Protein AF-A0AAN7V9Q3-F1 (afdb_monomer_lite)

Secondary structure (DSSP, 8-state):
---------SSSHHHHHHHHHHHHHHHHHHTT--------------------SSSEEEEEETTEEEEESSTTPPPEEEEEPPTT-EEE-SSSS-EEESSPPHHHHHHHHS----SSSEEEE-SS-TTEEEEEEETTTTT-------S-------S---TT-SEEEEEEEPPTTEEEETTTTEEEEE-GGG---TT-SSSPPP-STT-EEEPSSSEEEEEEEEETTEEEEEEEEEE-SS-SS--STT--

Radius of gyration: 26.91 Å; chains: 1; bounding box: 106×54×52 Å

pLDDT: mean 71.48, std 17.17, range [31.98, 95.38]

Structure (mmCIF, N/CA/C/O backbone):
data_AF-A0AAN7V9Q3-F1
#
_entry.id   AF-A0AAN7V9Q3-F1
#
loop_
_atom_site.group_PDB
_atom_site.id
_atom_site.type_symbol
_atom_site.label_atom_id
_atom_site.label_alt_id
_atom_site.label_comp_id
_atom_site.label_asym_id
_atom_site.label_entity_id
_atom_site.label_seq_id
_atom_site.pdbx_PDB_ins_code
_atom_site.Cartn_x
_atom_site.Cartn_y
_atom_site.Cartn_z
_atom_site.occupancy
_atom_site.B_iso_or_equiv
_atom_site.auth_seq_id
_atom_site.auth_comp_id
_atom_site.auth_asym_id
_atom_site.auth_atom_id
_atom_site.pdbx_PDB_model_num
ATOM 1 N N . MET A 1 1 ? -76.308 33.736 26.900 1.00 45.31 1 MET A N 1
ATOM 2 C CA . MET A 1 1 ? -74.915 34.206 26.746 1.00 45.31 1 MET A CA 1
ATOM 3 C C . MET A 1 1 ? -74.226 33.248 25.795 1.00 45.31 1 MET A C 1
ATOM 5 O O . MET A 1 1 ? -73.978 32.111 26.167 1.00 45.31 1 MET A O 1
ATOM 9 N N . ASP A 1 2 ? -74.063 33.678 24.547 1.00 47.88 2 ASP A N 1
ATOM 10 C CA . ASP A 1 2 ? -73.708 32.844 23.395 1.00 47.88 2 ASP A CA 1
ATOM 11 C C . ASP A 1 2 ? -72.230 33.045 23.037 1.00 47.88 2 ASP A C 1
ATOM 13 O O . ASP A 1 2 ? -71.821 34.151 22.678 1.00 47.88 2 ASP A O 1
ATOM 17 N N . TYR A 1 3 ? -71.412 31.997 23.156 1.00 50.97 3 TYR A N 1
ATOM 18 C CA . TYR A 1 3 ? -69.979 32.050 22.855 1.00 50.97 3 TYR A CA 1
ATOM 19 C C . TYR A 1 3 ? -69.714 31.407 21.487 1.00 50.97 3 TYR A C 1
ATOM 21 O O . TYR A 1 3 ? -69.521 30.197 21.363 1.00 50.97 3 TYR A O 1
ATOM 29 N N . LYS A 1 4 ? -69.718 32.233 20.433 1.00 54.28 4 LYS A N 1
ATOM 30 C CA . LYS A 1 4 ? -69.379 31.825 19.059 1.00 54.28 4 LYS A CA 1
ATOM 31 C C . LYS A 1 4 ? -67.907 31.410 18.967 1.00 54.28 4 LYS A C 1
ATOM 33 O O . LYS A 1 4 ? -67.006 32.245 18.977 1.00 54.28 4 LYS A O 1
ATOM 38 N N . ARG A 1 5 ? -67.667 30.108 18.804 1.00 55.72 5 ARG A N 1
ATOM 39 C CA . ARG A 1 5 ? -66.348 29.521 18.538 1.00 55.72 5 ARG A CA 1
ATOM 40 C C . ARG A 1 5 ? -66.036 29.641 17.034 1.00 55.72 5 ARG A C 1
ATOM 42 O O . ARG A 1 5 ? -66.646 28.957 16.218 1.00 55.72 5 ARG A O 1
ATOM 49 N N . LYS A 1 6 ? -65.118 30.540 16.655 1.00 59.12 6 LYS A N 1
ATOM 50 C CA . LYS A 1 6 ? -64.599 30.663 15.277 1.00 59.12 6 LYS A CA 1
ATOM 51 C C . LYS A 1 6 ? -63.603 29.533 15.004 1.00 59.12 6 LYS A C 1
ATOM 53 O O . LYS A 1 6 ? -62.561 29.455 15.647 1.00 59.12 6 LYS A O 1
ATOM 58 N N . VAL A 1 7 ? -63.935 28.675 14.044 1.00 58.03 7 VAL A N 1
ATOM 59 C CA . VAL A 1 7 ? -63.061 27.620 13.518 1.00 58.03 7 VAL A CA 1
ATOM 60 C C . VAL A 1 7 ? -62.056 28.262 12.558 1.00 58.03 7 VAL A C 1
ATOM 62 O O . VAL A 1 7 ? -62.438 28.817 11.529 1.00 58.03 7 VAL A O 1
ATOM 65 N N . LEU A 1 8 ? -60.772 28.236 12.921 1.00 57.84 8 LEU A N 1
ATOM 66 C CA . LEU A 1 8 ? -59.661 28.686 12.080 1.00 57.84 8 LEU A CA 1
ATOM 67 C C . LEU A 1 8 ? -59.278 27.561 11.109 1.00 57.84 8 LEU A C 1
ATOM 69 O O . LEU A 1 8 ? -58.655 26.570 11.488 1.00 57.84 8 LEU A O 1
ATOM 73 N N . ASN A 1 9 ? -59.673 27.720 9.847 1.00 51.72 9 ASN A N 1
ATOM 74 C CA . ASN A 1 9 ? -59.346 26.809 8.754 1.00 51.72 9 ASN A CA 1
ATOM 75 C C . ASN A 1 9 ? -57.837 26.831 8.425 1.00 51.72 9 ASN A C 1
ATOM 77 O O . ASN A 1 9 ? -57.342 27.723 7.748 1.00 51.72 9 ASN A O 1
ATOM 81 N N . GLY A 1 10 ? -57.107 25.819 8.893 1.00 57.19 10 GLY A N 1
ATOM 82 C CA . GLY A 1 10 ? -56.559 24.752 8.039 1.00 57.19 10 GLY A CA 1
ATOM 83 C C . GLY A 1 10 ? -55.474 25.025 6.982 1.00 57.19 10 GLY A C 1
ATOM 84 O O . GLY A 1 10 ? -55.044 24.057 6.361 1.00 57.19 10 GLY A O 1
ATOM 85 N N . THR A 1 11 ? -54.999 26.252 6.746 1.00 55.62 11 THR A N 1
ATOM 86 C CA . THR A 1 11 ? -53.989 26.508 5.685 1.00 55.62 11 THR A CA 1
ATOM 87 C C . THR A 1 11 ? -52.595 26.888 6.191 1.00 55.62 11 THR A C 1
ATOM 89 O O . THR A 1 11 ? -51.623 26.719 5.459 1.00 55.62 11 THR A O 1
ATOM 92 N N . GLY A 1 12 ? -52.448 27.301 7.454 1.00 56.44 12 GLY A N 1
ATOM 93 C CA . GLY A 1 12 ? -51.14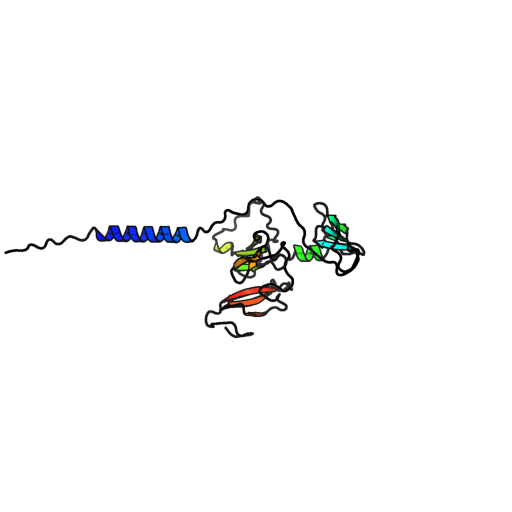9 27.718 8.011 1.00 56.44 12 GLY A CA 1
ATOM 94 C C . GLY A 1 12 ? -50.181 26.580 8.367 1.00 56.44 12 GLY A C 1
ATOM 95 O O . GLY A 1 12 ? -48.971 26.784 8.405 1.00 56.44 12 GLY A O 1
ATOM 96 N N . ILE A 1 13 ? -50.682 25.361 8.595 1.00 59.12 13 ILE A N 1
ATOM 97 C CA . ILE A 1 13 ? -49.868 24.262 9.151 1.00 59.12 13 ILE A CA 1
ATOM 98 C C . ILE A 1 13 ? -48.958 23.620 8.088 1.00 59.12 13 ILE A C 1
ATOM 100 O O . ILE A 1 13 ? -47.849 23.190 8.401 1.00 59.12 13 ILE A O 1
ATOM 104 N N . LYS A 1 14 ? -49.359 23.624 6.807 1.00 65.56 14 LYS A N 1
ATOM 105 C CA . LYS A 1 14 ? -48.548 23.028 5.729 1.00 65.56 14 LYS A CA 1
ATOM 106 C C . LYS A 1 14 ? -47.275 23.821 5.418 1.00 65.56 14 LYS A C 1
ATOM 108 O O . LYS A 1 14 ? -46.280 23.230 5.010 1.00 65.56 14 LYS A O 1
ATOM 113 N N . MET A 1 15 ? -47.282 25.136 5.641 1.00 67.31 15 MET A N 1
ATOM 114 C CA . MET A 1 15 ? -46.120 25.980 5.351 1.00 67.31 15 MET A CA 1
ATOM 115 C C . MET A 1 15 ? -45.000 25.774 6.384 1.00 67.31 15 MET A C 1
ATOM 117 O O . MET A 1 15 ? -43.831 25.699 6.020 1.00 67.31 15 MET A O 1
ATOM 121 N N . ILE A 1 16 ? -45.356 25.577 7.658 1.00 74.69 16 ILE A N 1
ATOM 122 C CA . ILE A 1 16 ? -44.384 25.367 8.743 1.00 74.69 16 ILE A CA 1
ATOM 123 C C . ILE A 1 16 ? -43.677 24.012 8.589 1.00 74.69 16 ILE A C 1
ATOM 125 O O . ILE A 1 16 ? -42.464 23.923 8.761 1.00 74.69 16 ILE A O 1
ATOM 129 N N . GLN A 1 17 ? -44.402 22.966 8.182 1.00 77.56 17 GLN A N 1
ATOM 130 C CA . GLN A 1 17 ? -43.822 21.631 8.008 1.00 77.56 17 GLN A CA 1
ATOM 131 C C . GLN A 1 17 ? -42.768 21.580 6.886 1.00 77.56 17 GLN A C 1
ATOM 133 O O . GLN A 1 17 ? -41.771 20.871 7.014 1.00 77.56 17 GLN A O 1
ATOM 138 N N . SER A 1 18 ? -42.940 22.366 5.817 1.00 81.38 18 SER A N 1
ATOM 139 C CA . SER A 1 18 ? -41.980 22.408 4.706 1.00 81.38 18 SER A CA 1
ATOM 140 C C . SER A 1 18 ? -40.687 23.147 5.067 1.00 81.38 18 SER A C 1
ATOM 142 O O . SER A 1 18 ? -39.614 22.743 4.625 1.00 81.38 18 SER A O 1
ATOM 144 N N . PHE A 1 19 ? -40.764 24.195 5.894 1.00 82.00 19 PHE A N 1
ATOM 145 C CA . PHE A 1 19 ? -39.579 24.932 6.349 1.00 82.00 19 PHE A CA 1
ATOM 146 C C . PHE A 1 19 ? -38.717 24.114 7.318 1.00 82.00 19 PHE A C 1
ATOM 148 O O . PHE A 1 19 ? -37.491 24.157 7.231 1.00 82.00 19 PHE A O 1
ATOM 155 N N . VAL A 1 20 ? -39.341 23.325 8.200 1.00 89.69 20 VAL A N 1
ATOM 156 C CA . VAL A 1 20 ? -38.613 22.467 9.150 1.00 89.69 20 VAL A CA 1
ATOM 157 C C . VAL A 1 20 ? -37.834 21.363 8.426 1.00 89.69 20 VAL A C 1
ATOM 159 O O . VAL A 1 20 ? -36.689 21.093 8.781 1.00 89.69 20 VAL A O 1
ATOM 162 N N . LEU A 1 21 ? -38.406 20.765 7.374 1.00 85.44 21 LEU A 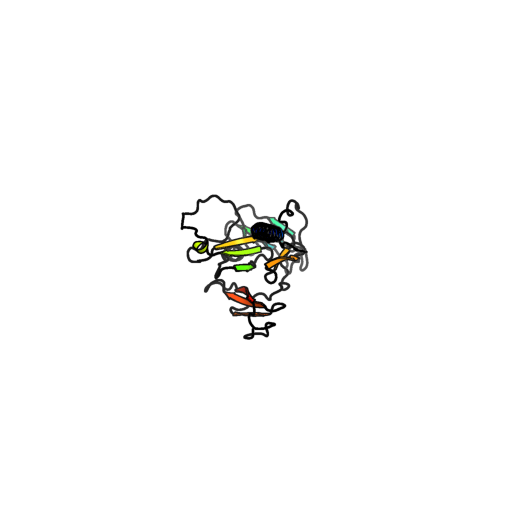N 1
ATOM 163 C CA . LEU A 1 21 ? -37.718 19.739 6.580 1.00 85.44 21 LEU A CA 1
ATOM 164 C C . LEU A 1 21 ? -36.504 20.297 5.824 1.00 85.44 21 LEU A C 1
ATOM 166 O O . LEU A 1 21 ? -35.470 19.640 5.743 1.00 85.44 21 LEU A O 1
ATOM 170 N N . LEU A 1 22 ? -36.615 21.520 5.305 1.00 84.81 22 LEU A N 1
ATOM 171 C CA . LEU A 1 22 ? -35.544 22.157 4.541 1.00 84.81 22 LEU A CA 1
ATOM 172 C C . LEU A 1 22 ? -34.370 22.558 5.450 1.00 84.81 22 LEU A C 1
ATOM 174 O O . LEU A 1 22 ? -33.218 22.325 5.094 1.00 84.81 22 LEU A O 1
ATOM 178 N N . LEU A 1 23 ? -34.655 23.052 6.661 1.00 84.62 23 LEU A N 1
ATOM 179 C CA . LEU A 1 23 ? -33.636 23.318 7.686 1.00 84.62 23 LEU A CA 1
ATOM 180 C C . LEU A 1 23 ? -32.913 22.043 8.142 1.00 84.62 23 LEU A C 1
ATOM 182 O O . LEU A 1 23 ? -31.690 22.050 8.258 1.00 84.62 23 LEU A O 1
ATOM 186 N N . LEU A 1 24 ? -33.641 20.941 8.351 1.00 82.19 24 LEU A N 1
ATOM 187 C CA . LEU A 1 24 ? -33.028 19.652 8.692 1.00 82.19 24 LEU A CA 1
ATOM 188 C C . LEU A 1 24 ? -32.145 19.117 7.558 1.00 82.19 24 LEU A C 1
ATOM 190 O O . LEU A 1 24 ? -31.077 18.580 7.837 1.00 82.19 24 LEU A O 1
ATOM 194 N N . CYS A 1 25 ? -32.539 19.307 6.294 1.00 79.75 25 CYS A N 1
ATOM 195 C CA . CYS A 1 25 ? -31.696 18.954 5.152 1.00 79.75 25 CYS A CA 1
ATOM 196 C C . CYS A 1 25 ? -30.396 19.765 5.124 1.00 79.75 25 CYS A C 1
ATOM 198 O O . CYS A 1 25 ? -29.338 19.162 4.999 1.00 79.75 25 CYS A O 1
ATOM 200 N N . VAL A 1 26 ? -30.447 21.094 5.271 1.00 79.75 26 VAL A N 1
ATOM 201 C CA . VAL A 1 26 ? -29.238 21.942 5.218 1.00 79.75 26 VAL A CA 1
ATOM 202 C C . VAL A 1 26 ? -28.254 21.573 6.333 1.00 79.75 26 VAL A C 1
ATOM 204 O O . VAL A 1 26 ? -27.078 21.351 6.059 1.00 79.75 26 VAL A O 1
ATOM 207 N N . LEU A 1 27 ? -28.744 21.387 7.563 1.00 74.69 27 LEU A N 1
ATOM 208 C CA . LEU A 1 27 ? -27.894 20.982 8.688 1.00 74.69 27 LEU A CA 1
ATOM 209 C C . LEU A 1 27 ? -27.285 19.584 8.500 1.00 74.69 27 LEU A C 1
ATOM 211 O O . LEU A 1 27 ? -26.162 19.344 8.941 1.00 74.69 27 LEU A O 1
ATOM 215 N N . TYR A 1 28 ? -27.997 18.676 7.825 1.00 76.25 28 TYR A N 1
ATOM 216 C CA . TYR A 1 28 ? -27.497 17.335 7.528 1.00 76.25 28 TYR A CA 1
ATOM 217 C C . TYR A 1 28 ? -26.350 17.353 6.509 1.00 76.25 28 TYR A C 1
ATOM 219 O O . TYR A 1 28 ? -25.419 16.569 6.651 1.00 76.25 28 TYR A O 1
ATOM 227 N N . VAL A 1 29 ? -26.363 18.248 5.510 1.00 68.69 29 VAL A N 1
ATOM 228 C CA . VAL A 1 29 ? -25.276 18.315 4.509 1.00 68.69 29 VAL A CA 1
ATOM 229 C C . VAL A 1 29 ? -24.019 18.987 5.072 1.00 68.69 29 VAL A C 1
ATOM 231 O O . VAL A 1 29 ? -22.910 18.525 4.797 1.00 68.69 29 VAL A O 1
ATOM 234 N N . ASP A 1 30 ? -24.164 20.007 5.924 1.00 54.34 30 ASP A N 1
ATOM 235 C CA . ASP A 1 30 ? -23.016 20.699 6.532 1.00 54.34 30 ASP A CA 1
ATOM 236 C C . ASP A 1 30 ? -22.213 19.800 7.488 1.00 54.34 30 ASP A C 1
ATOM 238 O O . ASP A 1 30 ? -21.015 20.009 7.674 1.00 54.34 30 ASP A O 1
ATOM 242 N N . SER A 1 31 ? -22.817 18.738 8.040 1.00 59.41 31 SER A N 1
ATOM 243 C CA . SER A 1 31 ? -22.089 17.797 8.909 1.00 59.41 31 SER A CA 1
ATOM 244 C C . SER A 1 31 ? -21.104 16.893 8.149 1.00 59.41 31 SER A C 1
ATOM 246 O O . SER A 1 31 ? -20.256 16.260 8.777 1.00 59.41 31 SER A O 1
ATOM 248 N N . TYR A 1 32 ? -21.200 16.816 6.816 1.00 58.62 32 TYR A N 1
ATOM 249 C CA . TYR A 1 32 ? -20.324 15.980 5.984 1.00 58.62 32 TYR A CA 1
ATOM 250 C C . TYR A 1 32 ? -19.154 16.744 5.354 1.00 58.62 32 TYR A C 1
ATOM 252 O O . TYR A 1 32 ? -18.229 16.115 4.838 1.00 58.62 32 TYR A O 1
ATOM 260 N N . PHE A 1 33 ? -19.135 18.076 5.430 1.00 48.34 33 PHE A N 1
ATOM 261 C CA . PHE A 1 33 ? -18.007 18.882 4.962 1.00 48.34 33 PHE A CA 1
ATOM 262 C C . PHE A 1 33 ? -16.955 19.046 6.065 1.00 48.34 33 PHE A C 1
ATOM 264 O O . PHE A 1 33 ? -16.725 20.129 6.594 1.00 48.34 33 PHE A O 1
ATOM 271 N N . VAL A 1 34 ? -16.292 17.942 6.413 1.00 45.97 34 VAL A N 1
ATOM 272 C CA . VAL A 1 34 ? -15.079 17.975 7.236 1.00 45.97 34 VAL A CA 1
ATOM 273 C C . VAL A 1 34 ? -13.887 18.380 6.361 1.00 45.97 34 VAL A C 1
ATOM 275 O O . VAL A 1 34 ? -13.588 17.749 5.351 1.00 45.97 34 VAL A O 1
ATOM 278 N N . ASP A 1 35 ? -13.244 19.469 6.776 1.00 42.28 35 ASP A N 1
ATOM 279 C CA . ASP A 1 35 ? -11.988 20.079 6.328 1.00 42.28 35 ASP A CA 1
ATOM 280 C C . ASP A 1 35 ? -11.001 19.205 5.522 1.00 42.28 35 ASP A C 1
ATOM 282 O O . ASP A 1 35 ? -10.298 18.351 6.061 1.00 42.28 35 ASP A O 1
ATOM 286 N N . TYR A 1 36 ? -10.817 19.542 4.239 1.00 44.12 36 TYR A N 1
ATOM 287 C CA . TYR A 1 36 ? -9.726 19.028 3.389 1.00 44.12 36 TYR A CA 1
ATOM 288 C C . TYR A 1 36 ? -8.604 20.052 3.138 1.00 44.12 36 TYR A C 1
ATOM 290 O O . TYR A 1 36 ? -7.749 19.843 2.276 1.00 44.12 36 TYR A O 1
ATOM 298 N N . ARG A 1 37 ? -8.583 21.193 3.839 1.00 41.00 37 ARG A N 1
ATOM 299 C CA . ARG A 1 37 ? -7.681 22.314 3.513 1.00 41.00 37 ARG A CA 1
ATOM 300 C C . ARG A 1 37 ? -6.524 22.520 4.490 1.00 41.00 37 ARG A C 1
ATOM 302 O O . ARG A 1 37 ? -6.235 23.656 4.830 1.00 41.00 37 ARG A O 1
ATOM 309 N N . VAL A 1 38 ? -5.782 21.480 4.878 1.00 43.41 38 VAL A N 1
ATOM 310 C CA . VAL A 1 38 ? -4.461 21.690 5.512 1.00 43.41 38 VAL A CA 1
ATOM 311 C C . VAL A 1 38 ? -3.469 20.579 5.147 1.00 43.41 38 VAL A C 1
ATOM 313 O O . VAL A 1 38 ? -3.267 19.640 5.904 1.00 43.41 38 VAL A O 1
ATOM 316 N N . ALA A 1 39 ? -2.803 20.689 3.994 1.00 40.97 39 ALA A N 1
ATOM 317 C CA . ALA A 1 39 ? -1.561 19.949 3.719 1.00 40.97 39 ALA A CA 1
ATOM 318 C C . ALA A 1 39 ? -0.735 20.633 2.615 1.00 40.97 39 ALA A C 1
ATOM 320 O O . ALA A 1 39 ? -0.407 20.048 1.588 1.00 40.97 39 ALA A O 1
ATOM 321 N N . GLY A 1 40 ? -0.424 21.917 2.799 1.00 39.53 40 GLY A N 1
ATOM 322 C CA . GLY A 1 40 ? 0.426 22.671 1.883 1.00 39.53 40 GLY A CA 1
ATOM 323 C C . GLY A 1 40 ? 1.608 23.283 2.619 1.00 39.53 40 GLY A C 1
ATOM 324 O O . GLY A 1 40 ? 1.425 24.281 3.306 1.00 39.53 40 GLY A O 1
ATOM 325 N N . ARG A 1 41 ? 2.807 22.733 2.368 1.00 39.53 41 ARG A N 1
ATOM 326 C CA . ARG A 1 41 ? 4.164 23.191 2.757 1.00 39.53 41 ARG A CA 1
ATOM 327 C C . ARG A 1 41 ? 4.781 22.500 3.981 1.00 39.53 41 ARG A C 1
ATOM 329 O O . ARG A 1 41 ? 4.794 23.039 5.078 1.00 39.53 41 ARG A O 1
ATOM 336 N N . ALA A 1 42 ? 5.482 21.397 3.725 1.00 33.72 42 ALA A N 1
ATOM 337 C CA . ALA A 1 42 ? 6.679 21.043 4.486 1.00 33.72 42 ALA A CA 1
ATOM 338 C C . ALA A 1 42 ? 7.792 20.655 3.503 1.00 33.72 42 ALA A C 1
ATOM 340 O O . ALA A 1 42 ? 7.748 19.620 2.842 1.00 33.72 42 ALA A O 1
ATOM 341 N N . ARG A 1 43 ? 8.760 21.565 3.361 1.00 34.50 43 ARG A N 1
ATOM 342 C CA . ARG A 1 43 ? 10.021 21.348 2.651 1.00 34.50 43 ARG A CA 1
ATOM 343 C C . ARG A 1 43 ? 10.814 20.237 3.345 1.00 34.50 43 ARG A C 1
ATOM 345 O O . ARG A 1 43 ? 10.826 20.171 4.568 1.00 34.50 43 ARG A O 1
ATOM 352 N N . LEU A 1 44 ? 11.499 19.434 2.528 1.00 47.16 44 LEU A N 1
ATOM 353 C CA . LEU A 1 44 ? 12.778 18.760 2.791 1.00 47.16 44 LEU A CA 1
ATOM 354 C C . LEU A 1 44 ? 13.326 18.960 4.215 1.00 47.16 44 LEU A C 1
ATOM 356 O O . LEU A 1 44 ? 13.903 20.011 4.470 1.00 47.16 44 LEU A O 1
ATOM 360 N N . GLN A 1 45 ? 13.219 17.950 5.085 1.00 38.81 45 GLN A N 1
ATOM 361 C CA . GLN A 1 45 ? 14.286 17.531 6.012 1.00 38.81 45 GLN A CA 1
ATOM 362 C C . GLN A 1 45 ? 13.805 16.451 6.996 1.00 38.81 45 GLN A C 1
ATOM 364 O O . GLN A 1 45 ? 13.029 16.717 7.905 1.00 38.81 45 GLN A O 1
ATOM 369 N N . LYS A 1 46 ? 14.349 15.237 6.840 1.00 31.98 46 LYS A N 1
ATOM 370 C CA . LYS A 1 46 ? 15.290 14.565 7.766 1.00 31.98 46 LYS A CA 1
ATOM 371 C C . LYS A 1 46 ? 15.097 13.044 7.668 1.00 31.98 46 LYS A C 1
ATOM 373 O O . LYS A 1 46 ? 14.046 12.502 7.983 1.00 31.98 46 LYS A O 1
ATOM 378 N N . ARG A 1 47 ? 16.130 12.389 7.129 1.00 41.69 47 ARG A N 1
ATOM 379 C CA . ARG A 1 47 ? 16.198 10.959 6.796 1.00 41.69 47 ARG A CA 1
ATOM 380 C C . ARG A 1 47 ? 16.147 10.078 8.052 1.00 41.69 47 ARG A C 1
ATOM 382 O O . ARG A 1 47 ? 16.770 10.397 9.058 1.00 41.69 47 ARG A O 1
ATOM 389 N N . GLN A 1 48 ? 15.427 8.968 7.930 1.00 47.28 48 GLN A N 1
ATOM 390 C CA . GLN A 1 48 ? 15.275 7.879 8.895 1.00 47.28 48 GLN A CA 1
ATOM 391 C C . GLN A 1 48 ? 16.546 7.043 9.113 1.00 47.28 48 GLN A C 1
ATOM 393 O O . GLN A 1 48 ? 17.327 6.839 8.183 1.00 47.28 48 GLN A O 1
ATOM 398 N N . ASN A 1 49 ? 16.681 6.489 10.325 1.00 53.91 49 ASN A N 1
ATOM 399 C CA . ASN A 1 49 ? 17.717 5.535 10.740 1.00 53.91 49 ASN A CA 1
ATOM 400 C C . ASN A 1 49 ? 17.452 4.133 10.159 1.00 53.91 49 ASN A C 1
ATOM 402 O O . ASN A 1 49 ? 16.968 3.238 10.847 1.00 53.91 49 ASN A O 1
ATOM 406 N N . PHE A 1 50 ? 17.791 3.913 8.893 1.00 67.06 50 PHE A N 1
ATOM 407 C CA . PHE A 1 50 ? 18.062 2.556 8.415 1.00 67.06 50 PHE A CA 1
ATOM 408 C C . PHE A 1 50 ? 19.400 2.101 9.020 1.00 67.06 50 PHE A C 1
ATOM 410 O O . PHE A 1 50 ? 20.332 2.901 9.079 1.00 67.06 50 PHE A O 1
ATOM 417 N N . GLN A 1 51 ? 19.511 0.852 9.481 1.00 81.31 51 GLN A N 1
ATOM 418 C CA . GLN A 1 51 ? 20.787 0.280 9.923 1.00 81.31 51 GLN A CA 1
ATOM 419 C C . GLN A 1 51 ? 21.173 -0.919 9.062 1.00 81.31 51 GLN A C 1
ATOM 421 O O . GLN A 1 51 ? 20.346 -1.763 8.725 1.00 81.31 51 GLN A O 1
ATOM 426 N N . CYS A 1 52 ? 22.447 -0.971 8.698 1.00 83.12 52 CYS A N 1
ATOM 427 C CA . CYS A 1 52 ? 23.022 -1.992 7.841 1.00 83.12 52 CYS A CA 1
ATOM 428 C C . CYS A 1 52 ? 23.091 -3.349 8.550 1.00 83.12 52 CYS A C 1
ATOM 430 O O . CYS A 1 52 ? 23.671 -3.455 9.627 1.00 83.12 52 CYS A O 1
ATOM 432 N N . THR A 1 53 ? 22.579 -4.414 7.938 1.00 80.38 53 THR A N 1
ATOM 433 C CA . THR A 1 53 ? 22.737 -5.788 8.457 1.00 80.38 53 THR A CA 1
ATOM 434 C C . THR A 1 53 ? 24.012 -6.465 7.966 1.00 80.38 53 THR A C 1
ATOM 436 O O . THR A 1 53 ? 24.495 -7.407 8.590 1.00 80.38 53 THR A O 1
ATOM 439 N N . THR A 1 54 ? 24.564 -5.999 6.846 1.00 86.25 54 THR A N 1
ATOM 440 C CA . THR A 1 54 ? 25.748 -6.579 6.210 1.00 86.25 54 THR A CA 1
ATOM 441 C C . THR A 1 54 ? 26.587 -5.463 5.600 1.00 86.25 54 THR A C 1
ATOM 443 O O . THR A 1 54 ? 26.042 -4.474 5.104 1.00 86.25 54 THR A O 1
ATOM 446 N N . ARG A 1 55 ? 27.914 -5.611 5.652 1.00 93.94 55 ARG A N 1
ATOM 447 C CA . ARG A 1 55 ? 28.842 -4.728 4.939 1.00 93.94 55 ARG A CA 1
ATOM 448 C C . ARG A 1 55 ? 28.682 -4.877 3.428 1.00 93.94 55 ARG A C 1
ATOM 450 O O . ARG A 1 55 ? 28.463 -5.982 2.939 1.00 93.94 55 ARG A O 1
ATOM 457 N N . GLY A 1 56 ? 28.866 -3.775 2.711 1.00 92.88 56 GLY A N 1
ATOM 458 C CA . GLY A 1 56 ? 28.834 -3.739 1.251 1.00 92.88 56 GLY A CA 1
ATOM 459 C C . GLY A 1 56 ? 27.900 -2.668 0.705 1.00 92.88 56 GLY A C 1
ATOM 460 O O . GLY A 1 56 ? 27.327 -1.874 1.452 1.00 92.88 56 GLY A O 1
ATOM 461 N N . THR A 1 57 ? 27.768 -2.645 -0.616 1.00 93.56 57 THR A N 1
ATOM 462 C CA . THR A 1 57 ? 26.861 -1.753 -1.333 1.00 93.56 57 THR A CA 1
ATOM 463 C C . THR A 1 57 ? 25.575 -2.485 -1.692 1.00 93.56 57 THR A C 1
ATOM 465 O O . THR A 1 57 ? 25.592 -3.646 -2.094 1.00 93.56 57 THR A O 1
ATOM 468 N N . PHE A 1 58 ? 24.437 -1.814 -1.551 1.00 90.94 58 PHE A N 1
ATOM 469 C CA . PHE A 1 58 ? 23.136 -2.353 -1.947 1.00 90.94 58 PHE A CA 1
ATOM 470 C C . PHE A 1 58 ? 22.192 -1.247 -2.414 1.00 90.94 58 PHE A C 1
ATOM 472 O O . PHE A 1 58 ? 22.375 -0.066 -2.113 1.00 90.94 58 PHE A O 1
ATOM 479 N N . CYS A 1 59 ? 21.161 -1.634 -3.158 1.00 88.75 59 CYS A N 1
ATOM 480 C CA . CYS A 1 59 ? 20.056 -0.744 -3.479 1.00 88.75 59 CYS A CA 1
ATOM 481 C C . CYS A 1 59 ? 19.229 -0.499 -2.214 1.00 88.75 59 CYS A C 1
ATOM 483 O O . CYS A 1 59 ? 18.686 -1.446 -1.645 1.00 88.75 59 CYS A O 1
ATOM 485 N N . ARG A 1 60 ? 19.136 0.758 -1.758 1.00 83.44 60 ARG A N 1
ATOM 486 C CA . ARG A 1 60 ? 18.190 1.112 -0.682 1.00 83.44 60 ARG A CA 1
ATOM 487 C C . ARG A 1 60 ? 16.770 1.147 -1.229 1.00 83.44 60 ARG A C 1
ATOM 489 O O . ARG A 1 60 ? 15.859 0.606 -0.621 1.00 83.44 60 ARG A O 1
ATOM 496 N N . ASP A 1 61 ? 16.647 1.774 -2.391 1.00 82.62 61 ASP A N 1
ATOM 497 C CA . ASP A 1 61 ? 15.425 1.961 -3.157 1.00 82.62 61 ASP A CA 1
ATOM 498 C C . ASP A 1 61 ? 15.750 1.716 -4.639 1.00 82.62 61 ASP A C 1
ATOM 500 O O . ASP A 1 61 ? 16.890 1.414 -5.001 1.00 82.62 61 ASP A O 1
ATOM 504 N N . CYS A 1 62 ? 14.779 1.930 -5.525 1.00 82.12 62 CYS A N 1
ATOM 505 C CA . CYS A 1 62 ? 15.024 1.872 -6.968 1.00 82.12 62 CYS A CA 1
ATOM 506 C C . CYS A 1 62 ? 15.869 3.051 -7.483 1.00 82.12 62 CYS A C 1
ATOM 508 O O . CYS A 1 62 ? 16.330 3.008 -8.617 1.00 82.12 62 CYS A O 1
ATOM 510 N N . ASP A 1 63 ? 16.082 4.088 -6.668 1.00 87.69 63 ASP A N 1
ATOM 511 C CA . ASP A 1 63 ? 16.673 5.356 -7.110 1.00 87.69 63 ASP A CA 1
ATOM 512 C C . ASP A 1 63 ? 17.993 5.686 -6.397 1.00 87.69 63 ASP A C 1
ATOM 514 O O . ASP A 1 63 ? 18.571 6.743 -6.635 1.00 87.69 63 ASP A O 1
ATOM 518 N N . ALA A 1 64 ? 18.481 4.825 -5.496 1.00 89.56 64 ALA A N 1
ATOM 519 C CA . ALA A 1 64 ? 19.710 5.099 -4.758 1.00 89.56 64 ALA A CA 1
ATOM 520 C C . ALA A 1 64 ? 20.490 3.835 -4.381 1.00 89.56 64 ALA A C 1
ATOM 522 O O . ALA A 1 64 ? 19.940 2.883 -3.818 1.00 89.56 64 ALA A O 1
ATOM 523 N N . VAL A 1 65 ? 21.802 3.899 -4.607 1.00 92.44 65 VAL A N 1
ATOM 524 C CA . VAL A 1 65 ? 22.795 2.952 -4.099 1.00 92.44 65 VAL A CA 1
ATOM 525 C C . VAL A 1 65 ? 23.330 3.488 -2.777 1.00 92.44 65 VAL A C 1
ATOM 527 O O . VAL A 1 65 ? 23.752 4.646 -2.678 1.00 92.44 65 VAL A O 1
ATOM 530 N N . VAL A 1 66 ? 23.334 2.636 -1.760 1.00 94.12 66 VAL A N 1
ATOM 531 C CA . VAL A 1 66 ? 23.940 2.935 -0.465 1.00 94.12 66 VAL A CA 1
ATOM 532 C C . VAL A 1 66 ? 25.107 2.003 -0.176 1.00 94.12 66 VAL A C 1
ATOM 534 O O . VAL A 1 66 ? 25.154 0.890 -0.693 1.00 94.12 66 VAL A O 1
ATOM 537 N N . SER A 1 67 ? 26.041 2.460 0.654 1.00 95.06 67 SER A N 1
ATOM 538 C CA . SER A 1 67 ? 27.143 1.668 1.194 1.00 95.06 67 SER A CA 1
ATOM 539 C C . SER A 1 67 ? 27.020 1.551 2.700 1.00 95.06 67 SER A C 1
ATOM 541 O O . SER A 1 67 ? 26.620 2.486 3.398 1.00 95.06 67 SER A O 1
ATOM 543 N N . CYS A 1 68 ? 27.412 0.386 3.190 1.00 94.25 68 CYS A N 1
ATOM 544 C CA . CYS A 1 68 ? 27.495 0.061 4.592 1.00 94.25 68 CYS A CA 1
ATOM 545 C C . CYS A 1 68 ? 28.909 -0.360 4.948 1.00 94.25 68 CYS A C 1
ATOM 547 O O . CYS A 1 68 ? 29.365 -1.446 4.583 1.00 94.25 68 CYS A O 1
ATOM 549 N N . ASN A 1 69 ? 29.580 0.495 5.715 1.00 92.81 69 ASN A N 1
ATOM 550 C CA . ASN A 1 69 ? 30.955 0.257 6.135 1.00 92.81 69 ASN A CA 1
ATOM 551 C C . ASN A 1 69 ? 31.027 -0.763 7.277 1.00 92.81 69 ASN A C 1
ATOM 553 O O . ASN A 1 69 ? 31.995 -1.513 7.359 1.00 92.81 69 ASN A O 1
ATOM 557 N N . ASN A 1 70 ? 30.010 -0.830 8.147 1.00 92.62 70 ASN A N 1
ATOM 558 C CA . ASN A 1 70 ? 29.956 -1.750 9.285 1.00 92.62 70 ASN A CA 1
ATOM 559 C C . ASN A 1 70 ? 28.545 -2.310 9.501 1.00 92.62 70 ASN A C 1
ATOM 561 O O . ASN A 1 70 ? 27.547 -1.680 9.160 1.00 92.62 70 ASN A O 1
ATOM 565 N N . ASN A 1 71 ? 28.452 -3.480 10.131 1.00 86.19 71 ASN A N 1
ATOM 566 C CA . ASN A 1 71 ? 27.164 -3.971 10.618 1.00 86.19 71 ASN A CA 1
ATOM 567 C C . ASN A 1 71 ? 26.655 -3.012 11.711 1.00 86.19 71 ASN A C 1
ATOM 569 O O . ASN A 1 71 ? 27.413 -2.627 12.600 1.00 86.19 71 ASN A O 1
ATOM 573 N N . GLY A 1 72 ? 25.395 -2.595 11.614 1.00 83.25 72 GLY A N 1
ATOM 574 C CA . GLY A 1 72 ? 24.772 -1.595 12.482 1.00 83.25 72 GLY A CA 1
ATOM 575 C C . GLY A 1 72 ? 25.059 -0.136 12.107 1.00 83.25 72 GLY A C 1
ATOM 576 O O . GLY A 1 72 ? 24.515 0.762 12.745 1.00 83.25 72 GLY A O 1
ATOM 577 N N . SER A 1 73 ? 25.877 0.149 11.082 1.00 89.00 73 SER A N 1
ATOM 578 C CA . SER A 1 73 ? 26.071 1.539 10.646 1.00 89.00 73 SER A CA 1
ATOM 579 C C . SER A 1 73 ? 24.821 2.085 9.963 1.00 89.00 73 SER A C 1
ATOM 581 O O . SER A 1 73 ? 24.001 1.335 9.432 1.00 89.00 73 SER A O 1
ATOM 583 N N . THR A 1 74 ? 24.677 3.405 9.939 1.00 87.25 74 THR A N 1
ATOM 584 C CA . THR A 1 74 ? 23.725 4.053 9.038 1.00 87.25 74 THR A CA 1
ATOM 585 C C . THR A 1 74 ? 24.237 3.924 7.596 1.00 87.25 74 THR A C 1
ATOM 587 O O . THR A 1 74 ? 25.441 4.050 7.366 1.00 87.25 74 THR A O 1
ATOM 590 N N . PRO A 1 75 ? 23.367 3.627 6.617 1.00 88.75 75 PRO A N 1
ATOM 591 C CA . PRO A 1 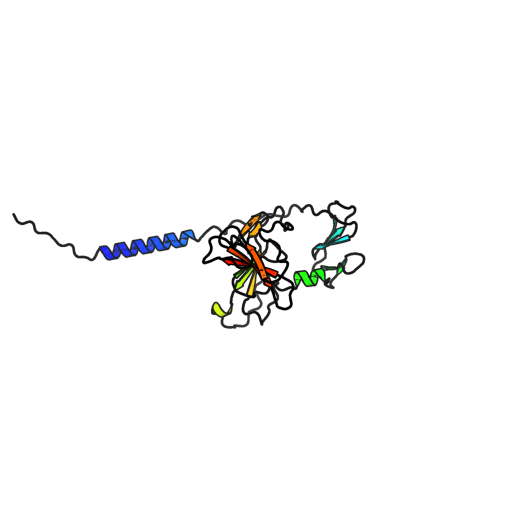75 ? 23.765 3.497 5.227 1.00 88.75 75 PRO A CA 1
ATOM 592 C C . PRO A 1 75 ? 24.105 4.878 4.669 1.00 88.75 75 PRO A C 1
ATOM 594 O O . PRO A 1 75 ? 23.331 5.834 4.793 1.00 88.75 75 PRO A O 1
ATOM 597 N N . GLU A 1 76 ? 25.248 4.973 4.011 1.00 94.56 76 GLU A N 1
ATOM 598 C CA . GLU A 1 76 ? 25.684 6.183 3.331 1.00 94.56 76 GLU A CA 1
ATOM 599 C C . GLU A 1 76 ? 25.212 6.141 1.877 1.00 94.56 76 GLU A C 1
ATOM 601 O O . GLU A 1 76 ? 25.400 5.138 1.193 1.00 94.56 76 GLU A O 1
ATOM 606 N N . VAL A 1 77 ? 24.567 7.204 1.385 1.00 91.81 77 VAL A N 1
ATOM 607 C CA . VAL A 1 77 ? 24.177 7.263 -0.034 1.00 91.81 77 VAL A CA 1
ATOM 608 C C . VAL A 1 77 ? 25.422 7.515 -0.865 1.00 91.81 77 VAL A C 1
ATOM 610 O O . VAL A 1 77 ? 25.968 8.611 -0.823 1.00 91.81 77 VAL A O 1
ATOM 613 N N . VAL A 1 78 ? 25.820 6.509 -1.637 1.00 95.38 78 VAL A N 1
ATOM 614 C CA . VAL A 1 78 ? 26.962 6.591 -2.554 1.00 95.38 78 VAL A CA 1
ATOM 615 C C . VAL A 1 78 ? 26.537 7.229 -3.867 1.00 95.38 78 VAL A C 1
ATOM 617 O O . VAL A 1 78 ? 27.270 8.029 -4.438 1.00 95.38 78 VAL A O 1
ATOM 620 N N . MET A 1 79 ? 25.343 6.879 -4.353 1.00 93.88 79 MET A N 1
ATOM 621 C CA . MET A 1 79 ? 24.859 7.328 -5.653 1.00 93.88 79 MET A CA 1
ATOM 622 C C . MET A 1 79 ? 23.336 7.438 -5.660 1.00 93.88 79 MET A C 1
ATOM 624 O O . MET A 1 79 ? 22.639 6.561 -5.153 1.00 93.88 79 MET A O 1
ATOM 628 N N . VAL A 1 80 ? 22.825 8.510 -6.263 1.00 94.38 80 VAL A N 1
ATOM 629 C CA . VAL A 1 80 ? 21.415 8.643 -6.648 1.00 94.38 80 VAL A CA 1
ATOM 630 C C . VAL A 1 80 ? 21.336 8.399 -8.148 1.00 94.38 80 VAL A C 1
ATOM 632 O O . VAL A 1 80 ? 22.121 8.973 -8.903 1.00 94.38 80 VAL A O 1
ATOM 635 N N . CYS A 1 81 ? 20.424 7.534 -8.574 1.00 91.31 81 CYS A N 1
ATOM 636 C CA . CYS A 1 81 ? 20.289 7.184 -9.976 1.00 91.31 81 CYS A CA 1
ATOM 637 C C . CYS A 1 81 ? 19.729 8.369 -10.775 1.00 91.31 81 CYS A C 1
ATOM 639 O O . CYS A 1 81 ? 18.726 8.960 -10.362 1.00 91.31 81 CYS A O 1
ATOM 641 N N . PRO A 1 82 ? 20.360 8.746 -11.903 1.00 92.62 82 PRO A N 1
ATOM 642 C CA . PRO A 1 82 ? 19.833 9.786 -12.775 1.00 92.62 82 PRO A CA 1
ATOM 643 C C . PRO A 1 82 ? 18.477 9.380 -13.364 1.00 92.62 82 PRO A C 1
ATOM 645 O O . PRO A 1 82 ? 18.160 8.193 -13.490 1.00 92.62 82 PRO A O 1
ATOM 648 N N . SER A 1 83 ? 17.680 10.378 -13.750 1.00 86.19 83 SER A N 1
ATOM 649 C CA . SER A 1 83 ? 16.366 10.182 -14.368 1.00 86.19 83 SER A CA 1
ATOM 650 C C . SER A 1 83 ? 16.420 9.159 -15.507 1.00 86.19 83 SER A C 1
ATOM 652 O O . SER A 1 83 ? 17.266 9.252 -16.392 1.00 86.19 83 SER A O 1
ATOM 654 N N . GLY A 1 84 ? 15.512 8.181 -15.477 1.00 83.06 84 GLY A N 1
ATOM 655 C CA . GLY A 1 84 ? 15.452 7.094 -16.464 1.00 83.06 84 GLY A CA 1
ATOM 656 C C . GLY A 1 84 ? 16.351 5.888 -16.166 1.00 83.06 84 GLY A C 1
ATOM 657 O O . GLY A 1 84 ? 16.281 4.899 -16.889 1.00 83.06 84 GLY A O 1
ATOM 658 N N . THR A 1 85 ? 17.147 5.919 -15.095 1.00 89.81 85 THR A N 1
ATOM 659 C CA . THR A 1 85 ? 17.910 4.755 -14.613 1.00 89.81 85 THR A CA 1
ATOM 660 C C . THR A 1 85 ? 17.410 4.308 -13.247 1.00 89.81 85 THR A C 1
ATOM 662 O O . THR A 1 85 ? 16.894 5.119 -12.475 1.00 89.81 85 THR A O 1
ATOM 665 N N . LYS A 1 86 ? 17.550 3.015 -12.951 1.00 88.50 86 LYS A N 1
ATOM 666 C CA . LYS A 1 86 ? 17.173 2.399 -11.678 1.00 88.50 86 LYS A CA 1
ATOM 667 C C . LYS A 1 86 ? 18.342 1.621 -11.093 1.00 88.50 86 LYS A C 1
ATOM 669 O O . LYS A 1 86 ? 19.220 1.155 -11.815 1.00 88.50 86 LYS A O 1
ATOM 674 N N . CYS A 1 87 ? 18.348 1.489 -9.775 1.00 90.88 87 CYS A N 1
ATOM 675 C CA . CYS A 1 87 ? 19.334 0.694 -9.070 1.00 90.88 87 CYS A CA 1
ATOM 676 C C . CYS A 1 87 ? 19.182 -0.777 -9.469 1.00 90.88 87 CYS A C 1
ATOM 678 O O . CYS A 1 87 ? 18.119 -1.375 -9.297 1.00 90.88 87 CYS A O 1
ATOM 680 N N . ASN A 1 88 ? 20.242 -1.338 -10.035 1.00 89.00 88 ASN A N 1
ATOM 681 C CA . ASN A 1 88 ? 20.327 -2.723 -10.448 1.00 89.00 88 ASN A CA 1
ATOM 682 C C . ASN A 1 88 ? 21.254 -3.481 -9.498 1.00 89.00 88 ASN A C 1
ATOM 684 O O . ASN A 1 88 ? 22.428 -3.136 -9.383 1.00 89.00 88 ASN A O 1
ATOM 688 N N . ASP A 1 89 ? 20.711 -4.490 -8.814 1.00 86.75 89 ASP A N 1
ATOM 689 C CA . ASP A 1 89 ? 21.420 -5.360 -7.877 1.00 86.75 89 ASP A CA 1
ATOM 690 C C . ASP A 1 89 ? 21.812 -6.725 -8.470 1.00 86.75 89 ASP A C 1
ATOM 692 O O . ASP A 1 89 ? 22.274 -7.594 -7.739 1.00 86.75 89 ASP A O 1
ATOM 696 N N . GLU A 1 90 ? 21.688 -6.923 -9.787 1.00 82.81 90 GLU A N 1
ATOM 697 C CA . GLU A 1 90 ? 22.016 -8.188 -10.469 1.00 82.81 90 GLU A CA 1
ATOM 698 C C . GLU A 1 90 ? 23.527 -8.409 -10.710 1.00 82.81 90 GLU A C 1
ATOM 700 O O . GLU A 1 90 ? 23.935 -9.079 -11.655 1.00 82.81 90 GLU A O 1
ATOM 705 N N . GLY A 1 91 ? 24.392 -7.880 -9.841 1.00 81.50 91 GLY A N 1
ATOM 706 C CA . GLY A 1 91 ? 25.844 -8.029 -9.940 1.00 81.50 91 GLY A CA 1
ATOM 707 C C . GLY A 1 91 ? 26.544 -7.996 -8.584 1.00 81.50 91 GLY A C 1
ATOM 708 O O . GLY A 1 91 ? 25.919 -7.793 -7.548 1.00 81.50 91 GLY A O 1
ATOM 709 N N . ALA A 1 92 ? 27.871 -8.166 -8.590 1.00 82.69 92 ALA A N 1
ATOM 710 C CA . ALA A 1 92 ? 28.685 -8.107 -7.369 1.00 82.69 92 ALA A CA 1
ATOM 711 C C . ALA A 1 92 ? 28.631 -6.732 -6.669 1.00 82.69 92 ALA A C 1
ATOM 713 O O . ALA A 1 92 ? 28.880 -6.648 -5.469 1.00 82.69 92 ALA A O 1
ATOM 714 N N . SER A 1 93 ? 28.280 -5.679 -7.417 1.00 88.50 93 SER A N 1
ATOM 715 C CA . SER A 1 93 ? 28.087 -4.318 -6.919 1.00 88.50 93 SER A CA 1
ATOM 716 C C . SER A 1 93 ? 26.846 -3.699 -7.568 1.00 88.50 93 SER A C 1
ATOM 718 O O . SER A 1 93 ? 26.715 -3.779 -8.794 1.00 88.50 93 SER A O 1
ATOM 720 N N . PRO A 1 94 ? 25.958 -3.041 -6.803 1.00 89.69 94 PRO A N 1
ATOM 721 C CA . PRO A 1 94 ? 24.788 -2.390 -7.361 1.00 89.69 94 PRO A CA 1
ATOM 722 C C . PRO A 1 94 ? 25.198 -1.168 -8.172 1.00 89.69 94 PRO A C 1
ATOM 724 O O . PRO A 1 94 ? 26.046 -0.380 -7.746 1.00 89.69 94 PRO A O 1
ATOM 727 N N . THR A 1 95 ? 24.568 -0.988 -9.325 1.00 93.88 95 THR A N 1
ATOM 728 C CA . THR A 1 95 ? 24.832 0.142 -10.222 1.00 93.88 95 THR A CA 1
ATOM 729 C C . THR A 1 95 ? 23.527 0.713 -10.750 1.00 93.88 95 THR A C 1
ATOM 731 O O . THR A 1 95 ? 22.528 0.008 -10.857 1.00 93.88 95 THR A O 1
ATOM 734 N N . CYS A 1 96 ? 23.503 2.004 -11.068 1.00 92.19 96 CYS A N 1
ATOM 735 C CA . CYS A 1 96 ? 22.356 2.588 -11.752 1.00 92.19 96 CYS A CA 1
ATOM 736 C C . CYS A 1 96 ? 22.405 2.185 -13.226 1.00 92.19 96 CYS A C 1
ATOM 738 O O . CYS A 1 96 ? 23.371 2.486 -13.924 1.00 92.19 96 CYS A O 1
ATOM 740 N N . SER A 1 97 ? 21.371 1.494 -13.691 1.00 92.56 97 SER A N 1
ATOM 741 C CA . SER A 1 97 ? 21.268 0.995 -15.059 1.00 92.56 97 SER A CA 1
ATOM 742 C C . SER A 1 97 ? 19.918 1.369 -15.661 1.00 92.56 97 SER A C 1
ATOM 744 O O . SER A 1 97 ? 18.930 1.559 -14.950 1.00 92.56 97 SER A O 1
ATOM 746 N N . THR A 1 98 ? 19.865 1.489 -16.984 1.00 86.81 98 THR A N 1
ATOM 747 C CA . THR A 1 98 ? 18.598 1.546 -17.726 1.00 86.81 98 THR A CA 1
ATOM 748 C C . THR A 1 98 ? 17.908 0.182 -17.749 1.00 86.81 98 THR A C 1
ATOM 750 O O . THR A 1 98 ? 16.687 0.114 -17.881 1.00 86.81 98 THR A O 1
ATOM 753 N N . THR A 1 99 ? 18.664 -0.904 -17.562 1.00 77.25 99 THR A N 1
ATOM 754 C CA . THR A 1 99 ? 18.127 -2.257 -17.425 1.00 77.25 99 THR A CA 1
ATOM 755 C C . THR A 1 99 ? 17.515 -2.414 -16.041 1.00 77.25 99 THR A C 1
ATOM 757 O O . THR A 1 99 ? 18.189 -2.293 -15.015 1.00 77.25 99 THR A O 1
ATOM 760 N N . THR A 1 100 ? 16.210 -2.650 -16.010 1.00 61.16 100 THR A N 1
ATOM 761 C CA . THR A 1 100 ? 15.431 -2.739 -14.779 1.00 61.16 100 THR A CA 1
ATOM 762 C C . THR A 1 100 ? 15.791 -4.038 -14.043 1.00 61.16 100 THR A C 1
ATOM 764 O O . THR A 1 100 ? 15.601 -5.120 -14.588 1.00 61.16 100 THR A O 1
ATOM 767 N N . SER A 1 101 ? 16.330 -3.955 -12.818 1.00 69.44 101 SER A N 1
ATOM 768 C CA . SER A 1 101 ? 16.626 -5.147 -11.987 1.00 69.44 101 SER A CA 1
ATOM 769 C C . SER A 1 101 ? 15.359 -5.973 -11.759 1.00 69.44 101 SER A C 1
ATOM 771 O O . SER A 1 101 ? 14.282 -5.375 -11.684 1.00 69.44 101 SER A O 1
ATOM 773 N N . ARG A 1 102 ? 15.433 -7.305 -11.591 1.00 61.19 102 ARG A N 1
ATOM 774 C CA . ARG A 1 102 ? 14.251 -8.115 -11.221 1.00 61.19 102 ARG A CA 1
ATOM 775 C C . ARG A 1 102 ? 13.507 -7.555 -10.020 1.00 61.19 102 ARG A C 1
ATOM 777 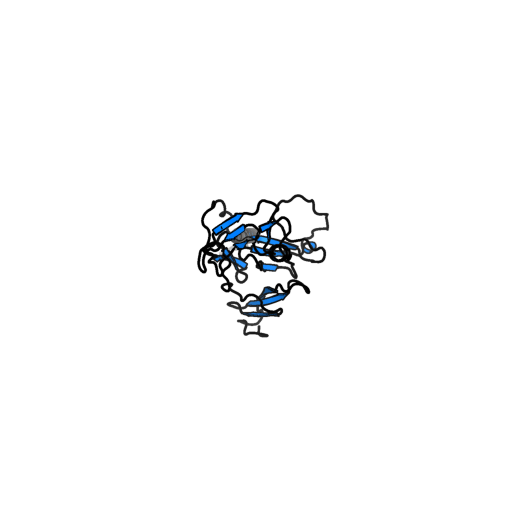O O . ARG A 1 102 ? 12.293 -7.446 -10.067 1.00 61.19 102 ARG A O 1
ATOM 784 N N . LYS A 1 103 ? 14.213 -7.118 -8.977 1.00 62.66 103 LYS A N 1
ATOM 785 C CA . LYS A 1 103 ? 13.596 -6.526 -7.779 1.00 62.66 103 LYS A CA 1
ATOM 786 C C . LYS A 1 103 ? 12.877 -5.221 -8.083 1.00 62.66 103 LYS A C 1
ATOM 788 O O . LYS A 1 103 ? 11.746 -5.031 -7.650 1.00 62.66 103 LYS A O 1
ATOM 793 N N . CYS A 1 104 ? 13.519 -4.325 -8.827 1.00 62.75 104 CYS A N 1
ATOM 794 C CA . CYS A 1 104 ? 12.923 -3.038 -9.183 1.00 62.75 104 CYS A CA 1
ATOM 795 C C . CYS A 1 104 ? 11.805 -3.187 -10.227 1.00 62.75 104 CYS A C 1
ATOM 797 O O . CYS A 1 104 ? 10.896 -2.359 -10.263 1.00 62.75 104 CYS A O 1
ATOM 799 N N . SER A 1 105 ? 11.859 -4.242 -11.042 1.00 55.88 105 SER A N 1
ATOM 800 C CA . SER A 1 105 ? 10.834 -4.612 -12.015 1.00 55.88 105 SER A CA 1
ATOM 801 C C . SER A 1 105 ? 9.641 -5.240 -11.318 1.00 55.88 105 SER A C 1
ATOM 803 O O . SER A 1 105 ? 8.535 -4.758 -11.482 1.00 55.88 105 SER A O 1
ATOM 805 N N . GLU A 1 106 ? 9.827 -6.259 -10.484 1.00 48.97 106 GLU A N 1
ATOM 806 C CA . GLU A 1 106 ? 8.735 -6.987 -9.829 1.00 48.97 106 GLU A CA 1
ATOM 807 C C . GLU A 1 106 ? 8.014 -6.125 -8.782 1.00 48.97 106 GLU A C 1
ATOM 809 O O . GLU A 1 106 ? 6.791 -6.161 -8.706 1.00 48.97 106 GLU A O 1
ATOM 814 N N . LEU A 1 107 ? 8.719 -5.264 -8.037 1.00 47.06 107 LEU A N 1
ATOM 815 C CA . LEU A 1 107 ? 8.074 -4.390 -7.045 1.00 47.06 107 LEU A CA 1
ATOM 816 C C . LEU A 1 107 ? 7.351 -3.183 -7.664 1.00 47.06 107 LEU A C 1
ATOM 818 O O . LEU A 1 107 ? 6.343 -2.749 -7.120 1.00 47.06 107 LEU A O 1
ATOM 822 N N . ASN A 1 108 ? 7.815 -2.638 -8.794 1.00 43.12 108 ASN A N 1
ATOM 823 C CA . ASN A 1 108 ? 7.114 -1.525 -9.455 1.00 43.12 108 ASN A CA 1
ATOM 824 C C . ASN A 1 108 ? 6.132 -1.976 -10.547 1.00 43.12 108 ASN A C 1
ATOM 826 O O . ASN A 1 108 ? 5.361 -1.145 -11.022 1.00 43.12 108 ASN A O 1
ATOM 830 N N . SER A 1 109 ? 6.166 -3.246 -10.969 1.00 43.88 109 SER A N 1
ATOM 831 C CA . SER A 1 109 ? 5.338 -3.745 -12.076 1.00 43.88 109 SER A CA 1
ATOM 832 C C . SER A 1 109 ? 4.250 -4.724 -11.685 1.00 43.88 109 SER A C 1
ATOM 834 O O . SER A 1 109 ? 3.467 -5.039 -12.574 1.00 43.88 109 SER A O 1
ATOM 836 N N . ILE A 1 110 ? 4.137 -5.191 -10.431 1.00 50.12 110 ILE A N 1
ATOM 837 C CA . ILE A 1 110 ? 2.905 -5.884 -10.033 1.00 50.12 110 ILE A CA 1
ATOM 838 C C . ILE A 1 110 ? 1.812 -4.812 -10.016 1.00 50.12 110 ILE A C 1
ATOM 840 O O . ILE A 1 110 ? 1.764 -4.015 -9.074 1.00 50.12 110 ILE A O 1
ATOM 844 N N . PRO A 1 111 ? 0.948 -4.740 -11.048 1.00 61.50 111 PRO A N 1
ATOM 845 C CA . PRO A 1 111 ? -0.135 -3.779 -11.056 1.00 61.50 111 PRO A CA 1
ATOM 846 C C . PRO A 1 111 ? -0.992 -4.159 -9.859 1.00 61.50 111 PRO A C 1
ATOM 848 O O . PRO A 1 111 ? -1.371 -5.327 -9.729 1.00 61.50 111 PRO A O 1
ATOM 851 N N . PHE A 1 112 ? -1.285 -3.222 -8.964 1.00 68.88 112 PHE A N 1
ATOM 852 C CA . PHE A 1 112 ? -2.355 -3.482 -8.019 1.00 68.88 112 PHE A CA 1
ATOM 853 C C . PHE A 1 112 ? -3.630 -3.721 -8.841 1.00 68.88 112 PHE A C 1
ATOM 855 O O . PHE A 1 112 ? -4.041 -2.859 -9.619 1.00 68.88 112 PHE A O 1
ATOM 862 N N . ARG A 1 113 ? -4.205 -4.922 -8.724 1.00 74.94 113 ARG A N 1
ATOM 863 C CA . ARG A 1 113 ? -5.391 -5.333 -9.480 1.00 74.94 113 ARG A CA 1
ATOM 864 C C . ARG A 1 113 ? -6.587 -5.390 -8.553 1.00 74.94 113 ARG A C 1
ATOM 866 O O . ARG A 1 113 ? -6.572 -6.083 -7.537 1.00 74.94 113 ARG A O 1
ATOM 873 N N . CYS A 1 114 ? -7.640 -4.694 -8.947 1.00 75.81 114 CYS A N 1
ATOM 874 C CA . CYS A 1 114 ? -8.909 -4.727 -8.250 1.00 75.81 114 CYS A CA 1
ATOM 875 C C . CYS A 1 114 ? -9.662 -6.015 -8.593 1.00 75.81 114 CYS A C 1
ATOM 877 O O . CYS A 1 114 ? -10.191 -6.159 -9.694 1.00 75.81 114 CYS A O 1
ATOM 879 N N . ALA A 1 115 ? -9.730 -6.946 -7.643 1.00 76.81 115 ALA A N 1
ATOM 880 C CA . ALA A 1 115 ? -10.591 -8.124 -7.765 1.00 76.81 115 ALA A CA 1
ATOM 881 C C . ALA A 1 115 ? -12.074 -7.791 -7.504 1.00 76.81 115 ALA A C 1
ATOM 883 O O . ALA A 1 115 ? -12.962 -8.475 -8.006 1.00 76.81 115 ALA A O 1
ATOM 884 N N . MET A 1 116 ? -12.336 -6.747 -6.713 1.00 79.38 116 MET A N 1
ATOM 885 C CA . MET A 1 116 ? -13.669 -6.260 -6.352 1.00 79.38 116 MET A CA 1
ATOM 886 C C . MET A 1 116 ? -13.628 -4.758 -6.053 1.00 79.38 116 MET A C 1
ATOM 888 O O . MET A 1 116 ? -12.545 -4.198 -5.860 1.00 79.38 116 MET A O 1
ATOM 892 N N . GLU A 1 117 ? -14.794 -4.116 -5.993 1.00 83.31 117 GLU A N 1
ATOM 893 C CA . GLU A 1 117 ? -14.909 -2.733 -5.518 1.00 83.31 117 GLU A CA 1
ATOM 894 C C . GLU A 1 117 ? -14.523 -2.615 -4.045 1.00 83.31 117 GLU A C 1
ATOM 896 O O . GLU A 1 117 ? -14.762 -3.527 -3.252 1.00 83.31 117 GLU A O 1
ATOM 901 N N . GLY A 1 118 ? -13.944 -1.477 -3.667 1.00 85.25 118 GLY A N 1
ATOM 902 C CA . GLY A 1 118 ? -13.576 -1.214 -2.278 1.00 85.25 118 GLY A CA 1
ATOM 903 C C . GLY A 1 118 ? -12.315 -0.378 -2.124 1.00 85.25 118 GLY A C 1
ATOM 904 O O . GLY A 1 118 ? -11.828 0.226 -3.077 1.00 85.25 118 GLY A O 1
ATOM 905 N N . ILE A 1 119 ? -11.792 -0.340 -0.899 1.00 83.62 119 ILE A N 1
ATOM 906 C CA . ILE A 1 119 ? -10.567 0.386 -0.556 1.00 83.62 119 ILE A CA 1
ATOM 907 C C . ILE A 1 119 ? -9.543 -0.600 -0.002 1.00 83.62 119 ILE A C 1
ATOM 909 O O . ILE A 1 119 ? -9.842 -1.350 0.927 1.00 83.62 119 ILE A O 1
ATOM 913 N N . PHE A 1 120 ? -8.335 -0.579 -0.552 1.00 84.25 120 PHE A N 1
ATOM 914 C CA . PHE A 1 120 ? -7.296 -1.567 -0.285 1.00 84.25 120 PHE A CA 1
ATOM 915 C C . PHE A 1 120 ? -5.989 -0.882 0.092 1.00 84.25 120 PHE A C 1
ATOM 917 O O . PHE A 1 120 ? -5.600 0.098 -0.535 1.00 84.25 120 PHE A O 1
ATOM 924 N N . ALA A 1 121 ? -5.286 -1.407 1.093 1.00 83.19 121 ALA A N 1
ATOM 925 C CA . ALA A 1 121 ? -3.938 -0.943 1.402 1.00 83.19 121 ALA A CA 1
ATOM 926 C C . ALA A 1 121 ? -2.968 -1.327 0.271 1.00 83.19 121 ALA A C 1
ATOM 928 O O . ALA A 1 121 ? -3.065 -2.423 -0.287 1.00 83.19 121 ALA A O 1
ATOM 929 N N . ASP A 1 122 ? -2.019 -0.447 -0.048 1.00 81.56 122 ASP A N 1
ATOM 930 C CA . ASP A 1 122 ? -0.928 -0.796 -0.954 1.00 81.56 122 ASP A CA 1
ATOM 931 C C . ASP A 1 122 ? 0.010 -1.806 -0.253 1.00 81.56 122 ASP A C 1
ATOM 933 O O . ASP A 1 122 ? 0.428 -1.577 0.889 1.00 81.56 122 ASP A O 1
ATOM 937 N N . PRO A 1 123 ? 0.330 -2.945 -0.896 1.00 69.12 123 PRO A N 1
ATOM 938 C CA . PRO A 1 123 ? 1.131 -4.010 -0.288 1.00 69.12 123 PRO A CA 1
ATOM 939 C C . PRO A 1 123 ? 2.605 -3.629 -0.073 1.00 69.12 123 PRO A C 1
ATOM 941 O O . PRO A 1 123 ? 3.312 -4.306 0.671 1.00 69.12 123 PRO A O 1
ATOM 944 N N . ILE A 1 124 ? 3.082 -2.580 -0.743 1.00 74.88 124 ILE A N 1
ATOM 945 C CA . ILE A 1 124 ? 4.477 -2.136 -0.749 1.00 74.88 124 ILE A CA 1
ATOM 946 C C . ILE A 1 124 ? 4.610 -0.812 0.010 1.00 74.88 124 ILE A C 1
ATOM 948 O O . ILE A 1 124 ? 5.538 -0.637 0.801 1.00 74.88 124 ILE A O 1
ATOM 952 N N . LYS A 1 125 ? 3.683 0.124 -0.213 1.00 81.25 125 LYS A N 1
ATOM 953 C CA . LYS A 1 125 ? 3.701 1.477 0.352 1.00 81.25 125 LYS A CA 1
ATOM 954 C C . LYS A 1 125 ? 2.579 1.663 1.360 1.00 81.25 125 LYS A C 1
ATOM 956 O O . LYS A 1 125 ? 1.473 2.044 1.026 1.00 81.25 125 LYS A O 1
ATOM 961 N N . CYS A 1 126 ? 2.875 1.520 2.638 1.00 84.88 126 CYS A N 1
ATOM 962 C CA . CYS A 1 126 ? 1.880 1.718 3.692 1.00 84.88 126 CYS A CA 1
ATOM 963 C C . CYS A 1 126 ? 1.260 3.118 3.777 1.00 84.88 126 CYS A C 1
ATOM 965 O O . CYS A 1 126 ? 0.191 3.284 4.359 1.00 84.88 126 CYS A O 1
ATOM 967 N N . ASN A 1 127 ? 1.929 4.131 3.226 1.00 88.50 127 ASN A N 1
ATOM 968 C CA . ASN A 1 127 ? 1.391 5.479 3.087 1.00 88.50 127 ASN A CA 1
ATOM 969 C C . ASN A 1 127 ? 0.526 5.632 1.828 1.00 88.50 127 ASN A C 1
ATOM 971 O O . ASN A 1 127 ? 0.238 6.756 1.443 1.00 88.50 127 ASN A O 1
ATOM 975 N N . ARG A 1 128 ? 0.156 4.540 1.161 1.00 88.44 128 ARG A N 1
ATOM 976 C CA . ARG A 1 128 ? -0.656 4.526 -0.046 1.00 88.44 128 ARG A CA 1
ATOM 977 C C . ARG A 1 128 ? -1.762 3.491 0.088 1.00 88.44 128 ARG A C 1
ATOM 979 O O . ARG A 1 128 ? -1.646 2.485 0.788 1.00 88.44 128 ARG A O 1
ATOM 986 N N . TYR A 1 129 ? -2.855 3.764 -0.594 1.00 89.81 129 TYR A N 1
ATOM 987 C CA . TYR A 1 129 ? -3.992 2.873 -0.697 1.00 89.81 129 TYR A CA 1
ATOM 988 C C . TYR A 1 129 ? -4.667 3.058 -2.055 1.00 89.81 129 TYR A C 1
ATOM 990 O O . TYR A 1 129 ? -4.389 4.018 -2.774 1.00 89.81 129 TYR A O 1
ATOM 998 N N . TYR A 1 130 ? -5.526 2.120 -2.427 1.00 89.00 130 TYR A N 1
ATOM 999 C CA . TYR A 1 130 ? -6.206 2.076 -3.713 1.00 89.00 130 TYR A CA 1
ATOM 1000 C C . TYR A 1 130 ? -7.715 2.062 -3.520 1.00 89.00 130 TYR A C 1
ATOM 1002 O O . TYR A 1 130 ? -8.231 1.281 -2.723 1.00 89.00 130 TYR A O 1
ATOM 1010 N N . TYR A 1 131 ? -8.415 2.887 -4.293 1.00 86.31 131 TYR A N 1
ATOM 1011 C CA . TYR A 1 131 ? -9.853 2.780 -4.501 1.00 86.31 131 TYR A CA 1
ATOM 1012 C C . TYR A 1 131 ? -10.115 1.957 -5.756 1.00 86.31 131 TYR A C 1
ATOM 1014 O O . TYR A 1 131 ? -9.621 2.293 -6.829 1.00 86.31 131 TYR A O 1
ATOM 1022 N N . CYS A 1 132 ? -10.902 0.902 -5.620 1.00 87.19 132 CYS A N 1
ATOM 1023 C CA . CYS A 1 132 ? -11.383 0.085 -6.719 1.00 87.19 132 CYS A CA 1
ATOM 1024 C C . CYS A 1 132 ? -12.827 0.450 -7.030 1.00 87.19 132 CYS A C 1
ATOM 1026 O O . CYS A 1 132 ? -13.689 0.301 -6.162 1.00 87.19 132 CYS A O 1
ATOM 1028 N N . VAL A 1 133 ? -13.081 0.901 -8.257 1.00 84.50 133 VAL A N 1
ATOM 1029 C CA . VAL A 1 133 ? -14.414 1.323 -8.716 1.00 84.50 133 VAL A CA 1
ATOM 1030 C C . VAL A 1 133 ? -14.796 0.624 -10.019 1.00 84.50 133 VAL A C 1
ATOM 1032 O O . VAL A 1 133 ? -13.941 0.429 -10.888 1.00 84.50 133 VAL A O 1
ATOM 1035 N N . ASP A 1 134 ? -16.067 0.243 -10.164 1.00 85.81 134 ASP A N 1
ATOM 1036 C CA . ASP A 1 134 ? -16.642 -0.217 -11.430 1.00 85.81 134 ASP A CA 1
ATOM 1037 C C . ASP A 1 134 ? -16.914 0.985 -12.336 1.00 85.81 134 ASP A C 1
ATOM 1039 O O . ASP A 1 134 ? -17.860 1.753 -12.148 1.00 85.81 134 ASP A O 1
ATOM 1043 N N . VAL A 1 135 ? -16.064 1.156 -13.345 1.00 76.38 135 VAL A N 1
ATOM 1044 C CA . VAL A 1 135 ? -16.179 2.275 -14.290 1.00 76.38 135 VAL A CA 1
ATOM 1045 C C . VAL A 1 135 ? -17.466 2.164 -15.117 1.00 76.38 135 VAL A C 1
ATOM 1047 O O . VAL A 1 135 ? -18.046 3.186 -15.484 1.00 76.38 135 VAL A O 1
ATOM 1050 N N . ALA A 1 136 ? -17.967 0.943 -15.347 1.00 73.94 136 ALA A N 1
ATOM 1051 C CA . ALA A 1 136 ? -19.207 0.721 -16.082 1.00 73.94 136 ALA A CA 1
ATOM 1052 C C . ALA A 1 136 ? -20.450 1.086 -15.249 1.00 73.94 136 ALA A C 1
ATOM 1054 O O . ALA A 1 136 ? -21.443 1.560 -15.803 1.00 73.94 136 ALA A O 1
ATOM 1055 N N . ALA A 1 137 ? -20.399 0.920 -13.922 1.00 68.19 137 ALA A N 1
ATOM 1056 C CA . ALA A 1 137 ? -21.511 1.261 -13.030 1.00 68.19 137 ALA A CA 1
ATOM 1057 C C . ALA A 1 137 ? -21.738 2.777 -12.906 1.00 68.19 137 ALA A C 1
ATOM 1059 O O . ALA A 1 137 ? -22.868 3.220 -12.706 1.00 68.19 137 ALA A O 1
ATOM 1060 N N . CYS A 1 138 ? -20.691 3.586 -13.090 1.00 57.44 138 CYS A N 1
ATOM 1061 C CA . CYS A 1 138 ? -20.773 5.049 -13.042 1.00 57.44 138 CYS A CA 1
ATOM 1062 C C . CYS A 1 138 ? -21.385 5.691 -14.305 1.00 57.44 138 CYS A C 1
ATOM 1064 O O . CYS A 1 138 ? -21.330 6.910 -14.453 1.00 57.44 138 CYS A O 1
ATOM 1066 N N . GLY A 1 139 ? -21.954 4.905 -15.228 1.00 54.41 139 GLY A N 1
ATOM 1067 C CA . GLY A 1 139 ? -22.572 5.427 -16.453 1.00 54.41 139 GLY A CA 1
ATOM 1068 C C . GLY A 1 139 ? -21.567 5.980 -17.469 1.00 54.41 139 GLY A C 1
ATOM 1069 O O . GLY A 1 139 ? -21.959 6.674 -18.408 1.00 54.41 139 GLY A O 1
ATOM 1070 N N . GLY A 1 140 ? -20.278 5.669 -17.300 1.00 54.53 140 GLY A N 1
ATOM 1071 C CA . GLY A 1 140 ? -19.255 5.939 -18.297 1.00 54.53 140 GLY A CA 1
ATOM 1072 C C . GLY A 1 140 ? -19.487 5.043 -19.505 1.00 54.53 140 GLY A C 1
ATOM 1073 O O . GLY A 1 140 ? -19.046 3.898 -19.532 1.00 54.53 140 GLY A O 1
ATOM 1074 N N . SER A 1 141 ? -20.201 5.553 -20.509 1.00 49.16 141 SER A N 1
ATOM 1075 C CA . SER A 1 141 ? -20.127 4.992 -21.858 1.00 49.16 141 SER A CA 1
ATOM 1076 C C . SER A 1 141 ? -18.645 4.888 -22.226 1.00 49.16 141 SER A C 1
ATOM 1078 O O . SER A 1 141 ? -17.906 5.828 -21.945 1.00 49.16 141 SER A O 1
ATOM 1080 N N . ASN A 1 142 ? -18.210 3.766 -22.808 1.00 47.97 142 ASN A N 1
ATOM 1081 C CA . ASN A 1 142 ? -16.842 3.527 -23.290 1.00 47.97 142 ASN A CA 1
ATOM 1082 C C . ASN A 1 142 ? -16.440 4.565 -24.362 1.00 47.97 142 ASN A C 1
ATOM 1084 O O . ASN A 1 142 ? -16.333 4.246 -25.544 1.00 47.97 142 ASN A O 1
ATOM 1088 N N . THR A 1 143 ? -16.250 5.824 -23.988 1.00 40.69 143 THR A N 1
ATOM 1089 C CA . THR A 1 143 ? -15.611 6.828 -24.821 1.00 40.69 143 THR A CA 1
ATOM 1090 C C . THR A 1 143 ? -14.129 6.725 -24.525 1.00 40.69 143 THR A C 1
ATOM 1092 O O . THR A 1 143 ? -13.688 7.020 -23.418 1.00 40.69 143 THR A O 1
ATOM 1095 N N . THR A 1 144 ? -13.398 6.219 -25.515 1.00 43.72 144 THR A N 1
ATOM 1096 C CA . THR A 1 144 ? -11.956 6.393 -25.715 1.00 43.72 144 THR A CA 1
ATOM 1097 C C . THR A 1 144 ? -11.392 7.546 -24.894 1.00 43.72 144 THR A C 1
ATOM 1099 O O . THR A 1 144 ? -11.669 8.702 -25.187 1.00 43.72 144 THR A O 1
ATOM 1102 N N . GLN A 1 145 ? -10.624 7.186 -23.871 1.00 42.97 145 GLN A N 1
ATOM 1103 C CA . GLN A 1 145 ? -9.939 8.073 -22.947 1.00 42.97 145 GLN A CA 1
ATOM 1104 C C . GLN A 1 145 ? -8.992 9.024 -23.689 1.00 42.97 145 GLN A C 1
ATOM 1106 O O . GLN A 1 145 ? -8.034 8.602 -24.338 1.00 42.97 145 GLN A O 1
ATOM 1111 N N . ASP A 1 146 ? -9.252 10.319 -23.567 1.00 41.38 146 ASP A N 1
ATOM 1112 C CA . ASP A 1 146 ? -8.391 11.394 -24.029 1.00 41.38 146 ASP A CA 1
ATOM 1113 C C . ASP A 1 146 ? -7.132 11.414 -23.142 1.00 41.38 146 ASP A C 1
ATOM 1115 O O . ASP A 1 146 ? -7.188 11.597 -21.924 1.00 41.38 146 ASP A O 1
ATOM 1119 N N . ASN A 1 147 ? -5.973 11.200 -23.763 1.00 44.03 147 ASN A N 1
ATOM 1120 C CA . ASN A 1 147 ? -4.655 11.054 -23.138 1.00 44.03 147 ASN A CA 1
ATOM 1121 C C . ASN A 1 147 ? -4.083 12.361 -22.549 1.00 44.03 147 ASN A C 1
ATOM 1123 O O . ASN A 1 147 ? -2.980 12.764 -22.920 1.00 44.03 147 ASN A O 1
ATOM 1127 N N . ASN A 1 148 ? -4.790 13.064 -21.659 1.00 46.47 148 ASN A N 1
ATOM 1128 C CA . ASN A 1 148 ? -4.213 14.260 -21.038 1.00 46.47 148 ASN A CA 1
ATOM 1129 C C . ASN A 1 148 ? -4.761 14.577 -19.639 1.00 46.47 148 ASN A C 1
ATOM 1131 O O . ASN A 1 148 ? -5.460 15.565 -19.421 1.00 46.47 148 ASN A O 1
ATOM 1135 N N . THR A 1 149 ? -4.419 13.749 -18.654 1.00 36.78 149 THR A N 1
ATOM 1136 C CA . THR A 1 149 ? -4.460 14.170 -17.247 1.00 36.78 149 THR A CA 1
ATOM 1137 C C . THR A 1 149 ? -3.274 13.576 -16.502 1.00 36.78 149 THR A C 1
ATOM 1139 O O . THR A 1 149 ? -3.250 12.400 -16.144 1.00 36.78 149 THR A O 1
ATOM 1142 N N . THR A 1 150 ? -2.264 14.412 -16.280 1.00 37.16 150 THR A N 1
ATOM 1143 C CA . THR A 1 150 ? -1.067 14.128 -15.488 1.00 37.16 150 THR A CA 1
ATOM 1144 C C . THR A 1 150 ? -1.455 14.016 -14.012 1.00 37.16 150 THR A C 1
ATOM 1146 O O . THR A 1 150 ? -1.428 14.980 -13.254 1.00 37.16 150 THR A O 1
ATOM 1149 N N . THR A 1 151 ? -1.888 12.827 -13.614 1.00 38.53 151 THR A N 1
ATOM 1150 C CA . THR A 1 151 ? -1.860 12.353 -12.227 1.00 38.53 151 THR A CA 1
ATOM 1151 C C . THR A 1 151 ? -1.092 11.044 -12.245 1.00 38.53 151 THR A C 1
ATOM 1153 O O . THR A 1 151 ? -1.221 10.281 -13.199 1.00 38.53 151 THR A O 1
ATOM 1156 N N . ASP A 1 152 ? -0.253 10.824 -11.239 1.00 40.03 152 ASP A N 1
ATOM 1157 C CA . ASP A 1 152 ? 0.780 9.784 -11.169 1.00 40.03 152 ASP A CA 1
ATOM 1158 C C . ASP A 1 152 ? 0.191 8.359 -11.011 1.00 40.03 152 ASP A C 1
ATOM 1160 O O . ASP A 1 152 ? 0.498 7.617 -10.075 1.00 40.03 152 ASP A O 1
ATOM 1164 N N . ASN A 1 153 ? -0.686 7.971 -11.939 1.00 43.72 153 ASN A N 1
ATOM 1165 C CA . ASN A 1 153 ? -1.447 6.728 -12.004 1.00 43.72 153 ASN A CA 1
ATOM 1166 C C . ASN A 1 153 ? -0.626 5.619 -12.673 1.00 43.72 153 ASN A C 1
ATOM 1168 O O . ASN A 1 153 ? -1.047 5.029 -13.663 1.00 43.72 153 ASN A O 1
ATOM 1172 N N . ASN A 1 154 ? 0.545 5.298 -12.125 1.00 44.62 154 ASN A N 1
ATOM 1173 C CA . ASN A 1 154 ? 1.365 4.178 -12.609 1.00 44.62 154 ASN A CA 1
ATOM 1174 C C . ASN A 1 154 ? 0.797 2.800 -12.203 1.00 44.62 154 ASN A C 1
ATOM 1176 O O . ASN A 1 154 ? 1.551 1.906 -11.830 1.00 44.62 154 ASN A O 1
ATOM 1180 N N . ALA A 1 155 ? -0.524 2.613 -12.243 1.00 48.28 155 ALA A N 1
ATOM 1181 C CA . ALA A 1 155 ? -1.122 1.284 -12.239 1.00 48.28 155 ALA A CA 1
ATOM 1182 C C . ALA A 1 155 ? -1.369 0.884 -13.706 1.00 48.28 155 ALA A C 1
ATOM 1184 O O . ALA A 1 155 ? -2.167 1.541 -14.375 1.00 48.28 155 ALA A O 1
ATOM 1185 N N . PRO A 1 156 ? -0.677 -0.142 -14.238 1.00 43.06 156 PRO A N 1
ATOM 1186 C CA . PRO A 1 156 ? -0.941 -0.666 -15.573 1.00 43.06 156 PRO A CA 1
ATOM 1187 C C . PRO A 1 156 ? -2.426 -1.001 -15.751 1.00 43.06 156 PRO A C 1
ATOM 1189 O O . PRO A 1 156 ? -2.969 -1.826 -15.016 1.00 43.06 156 PRO A O 1
ATOM 1192 N N . PHE A 1 157 ? -3.068 -0.349 -16.722 1.00 42.28 157 PHE A N 1
ATOM 1193 C CA . PHE A 1 157 ? -4.443 -0.629 -17.122 1.00 42.28 157 PHE A CA 1
ATOM 1194 C C . PHE A 1 157 ? -4.528 -2.059 -17.672 1.00 42.28 157 PHE A C 1
ATOM 1196 O O . PHE A 1 157 ? -3.852 -2.390 -18.646 1.00 42.28 157 PHE A O 1
ATOM 1203 N N . ASP A 1 158 ? -5.335 -2.911 -17.039 1.00 49.56 158 ASP A N 1
ATOM 1204 C CA . ASP A 1 158 ? -5.647 -4.249 -17.537 1.00 49.56 158 ASP A CA 1
ATOM 1205 C C . ASP A 1 158 ? -7.074 -4.250 -18.109 1.00 49.56 158 ASP A C 1
ATOM 1207 O O . ASP A 1 158 ? -8.032 -4.086 -17.349 1.00 49.56 158 ASP A O 1
ATOM 1211 N N . PRO A 1 159 ? -7.255 -4.464 -19.423 1.00 51.84 159 PRO A N 1
ATOM 1212 C CA . PRO A 1 159 ? -8.575 -4.478 -20.050 1.00 51.84 159 PRO A CA 1
ATOM 1213 C C . PRO A 1 159 ? -9.471 -5.643 -19.588 1.00 51.84 159 PRO A C 1
ATOM 1215 O O . PRO A 1 159 ? -10.651 -5.667 -19.929 1.00 51.84 159 PRO A O 1
ATOM 1218 N N . SER A 1 160 ? -8.944 -6.613 -18.829 1.00 54.06 160 SER A N 1
ATOM 1219 C CA . SER A 1 160 ? -9.715 -7.739 -18.283 1.00 54.06 160 SER A CA 1
ATOM 1220 C C . SER A 1 160 ? -10.286 -7.498 -16.881 1.00 54.06 160 SER A C 1
ATOM 1222 O O . SER A 1 160 ? -11.171 -8.241 -16.449 1.00 54.06 160 SER A O 1
ATOM 1224 N N . SER A 1 161 ? -9.833 -6.467 -16.157 1.00 62.22 161 SER A N 1
ATOM 1225 C CA . SER A 1 161 ? -10.390 -6.145 -14.841 1.00 62.22 161 SER A CA 1
ATOM 1226 C C . SER A 1 161 ? -11.610 -5.239 -14.978 1.00 62.22 161 SER A C 1
ATOM 1228 O O . SER A 1 161 ? -11.499 -4.115 -15.458 1.00 62.22 161 SER A O 1
ATOM 1230 N N . LYS A 1 162 ? -12.769 -5.697 -14.485 1.00 79.50 162 LYS A N 1
ATOM 1231 C CA . LYS A 1 162 ? -14.005 -4.894 -14.402 1.00 79.50 162 LYS A CA 1
ATOM 1232 C C . LYS A 1 162 ? -13.818 -3.598 -13.593 1.00 79.50 162 LYS A C 1
ATOM 1234 O O . LYS A 1 162 ? -14.535 -2.624 -13.791 1.00 79.50 162 LYS A O 1
ATOM 1239 N N . PHE A 1 163 ? -12.852 -3.594 -12.680 1.00 80.31 163 PHE A N 1
ATOM 1240 C CA . PHE A 1 163 ? -12.627 -2.522 -11.721 1.00 80.31 163 PHE A CA 1
ATOM 1241 C C . PHE A 1 163 ? -11.317 -1.789 -12.009 1.00 80.31 163 PHE A C 1
ATOM 1243 O O . PHE A 1 163 ? -10.288 -2.420 -12.243 1.00 80.31 163 PHE A O 1
ATOM 1250 N N . THR A 1 164 ? -11.346 -0.461 -11.927 1.00 82.50 164 THR A N 1
ATOM 1251 C CA . THR A 1 164 ? -10.154 0.387 -12.072 1.00 82.50 164 THR A CA 1
ATOM 1252 C C . THR A 1 164 ? -9.598 0.757 -10.703 1.00 82.50 164 THR A C 1
ATOM 1254 O O . THR A 1 164 ? -10.347 1.178 -9.821 1.00 82.50 164 THR A O 1
ATOM 1257 N N . ALA A 1 165 ? -8.281 0.611 -10.536 1.00 83.19 165 ALA A N 1
ATOM 1258 C CA . ALA A 1 165 ? -7.562 0.992 -9.325 1.00 83.19 165 ALA A CA 1
ATOM 1259 C C . ALA A 1 165 ? -7.107 2.454 -9.384 1.00 83.19 165 ALA A C 1
ATOM 1261 O O . ALA A 1 165 ? -6.352 2.841 -10.274 1.00 83.19 165 ALA A O 1
ATOM 1262 N N . ILE A 1 166 ? -7.495 3.251 -8.392 1.00 84.31 166 ILE A N 1
ATOM 1263 C CA . ILE A 1 166 ? -7.076 4.646 -8.237 1.00 84.31 166 ILE A CA 1
ATOM 1264 C C . ILE A 1 166 ? -6.246 4.757 -6.961 1.00 84.31 166 ILE A C 1
ATOM 1266 O O . ILE A 1 166 ? -6.778 4.667 -5.854 1.00 84.31 166 ILE A O 1
ATOM 1270 N N . GLY A 1 167 ? -4.935 4.938 -7.114 1.00 87.06 167 GLY A N 1
ATOM 1271 C CA . GLY A 1 167 ? -4.016 5.095 -5.988 1.00 87.06 167 GLY A CA 1
ATOM 1272 C C . GLY A 1 167 ? -4.135 6.472 -5.333 1.00 87.06 167 GLY A C 1
ATOM 1273 O O . GLY A 1 167 ? -4.223 7.492 -6.019 1.00 87.06 167 GLY A O 1
ATOM 1274 N N . LYS A 1 168 ? -4.104 6.515 -4.002 1.00 90.19 168 LYS A N 1
ATOM 1275 C CA . LYS A 1 168 ? -4.015 7.741 -3.204 1.00 90.19 168 LYS A CA 1
ATOM 1276 C C . LYS A 1 168 ? -2.957 7.588 -2.124 1.00 90.19 168 LYS A C 1
ATOM 1278 O O . LYS A 1 168 ? -2.889 6.570 -1.441 1.00 90.19 168 LYS A O 1
ATOM 1283 N N . ASP A 1 169 ? -2.145 8.625 -1.975 1.00 91.38 169 ASP A N 1
ATOM 1284 C CA . ASP A 1 169 ? -1.172 8.727 -0.896 1.00 91.38 169 ASP A CA 1
ATOM 1285 C C . ASP A 1 169 ? -1.821 9.377 0.334 1.00 91.38 169 ASP A C 1
ATOM 1287 O O . ASP A 1 169 ? -2.601 10.327 0.232 1.00 91.38 169 ASP A O 1
ATOM 1291 N N . CYS A 1 170 ? -1.497 8.852 1.507 1.00 92.50 170 CYS A N 1
ATOM 1292 C CA . CYS A 1 170 ? -1.803 9.439 2.797 1.00 92.50 170 CYS A CA 1
ATOM 1293 C C . CYS A 1 170 ? -0.964 10.700 3.051 1.00 92.50 170 CYS A C 1
ATOM 1295 O O . CYS A 1 170 ? 0.131 10.841 2.492 1.00 92.50 170 CYS A O 1
ATOM 1297 N N . PRO A 1 171 ? -1.426 11.604 3.939 1.00 93.81 171 PRO A N 1
ATOM 1298 C CA . PRO A 1 171 ? -0.603 12.701 4.429 1.00 93.81 171 PRO A CA 1
ATOM 1299 C C . PRO A 1 171 ? 0.724 12.199 5.012 1.00 93.81 171 PRO A C 1
ATOM 1301 O O . PRO A 1 171 ? 0.832 11.074 5.503 1.00 93.81 171 PRO A O 1
ATOM 1304 N N . THR A 1 172 ? 1.748 13.054 4.994 1.00 90.00 172 THR A N 1
ATOM 1305 C CA . THR A 1 172 ? 3.061 12.725 5.563 1.00 90.00 172 THR A CA 1
ATOM 1306 C C . THR A 1 172 ? 2.942 12.280 7.020 1.00 90.00 172 THR A C 1
ATOM 1308 O O . THR A 1 172 ? 2.257 12.930 7.806 1.00 90.00 172 THR A O 1
ATOM 1311 N N . ASN A 1 173 ? 3.682 11.235 7.382 1.00 90.50 173 ASN A N 1
ATOM 1312 C CA . ASN A 1 173 ? 3.685 10.557 8.678 1.00 90.50 173 ASN A CA 1
ATOM 1313 C C . ASN A 1 173 ? 2.403 9.794 9.019 1.00 90.50 173 ASN A C 1
ATOM 1315 O O . ASN A 1 173 ? 2.206 9.460 10.184 1.00 90.50 173 ASN A O 1
ATOM 1319 N N . PHE A 1 174 ? 1.566 9.471 8.034 1.00 91.44 174 PHE A N 1
ATOM 1320 C CA . PHE A 1 174 ? 0.410 8.604 8.232 1.00 91.44 174 PHE A CA 1
ATOM 1321 C C . PHE A 1 174 ? 0.402 7.442 7.238 1.00 91.44 174 PHE A C 1
ATOM 1323 O O . PHE A 1 174 ? 0.775 7.588 6.074 1.00 91.44 174 PHE A O 1
ATOM 1330 N N . SER A 1 175 ? -0.030 6.278 7.714 1.00 89.62 175 SER A N 1
ATOM 1331 C CA . SER A 1 175 ? -0.350 5.108 6.897 1.00 89.62 175 SER A CA 1
ATOM 1332 C C . SER A 1 175 ? -1.846 4.917 6.823 1.00 89.62 175 SER A C 1
ATOM 1334 O O . SER A 1 175 ? -2.590 5.316 7.723 1.00 89.62 175 SER A O 1
ATOM 1336 N N . TYR A 1 176 ? -2.266 4.277 5.739 1.00 87.75 176 TYR A N 1
ATOM 1337 C CA . TYR A 1 176 ? -3.646 3.885 5.569 1.00 87.75 176 TYR A CA 1
ATOM 1338 C C . TYR A 1 176 ? -4.005 2.781 6.564 1.00 87.75 176 TYR A C 1
ATOM 1340 O O . TYR A 1 176 ? -3.354 1.735 6.637 1.00 87.75 176 TYR A O 1
ATOM 1348 N N . ASN A 1 177 ? -5.067 3.018 7.319 1.00 83.38 177 ASN A N 1
ATOM 1349 C CA . ASN A 1 177 ? -5.621 2.085 8.271 1.00 83.38 177 ASN A CA 1
ATOM 1350 C C . ASN A 1 177 ? -6.841 1.406 7.671 1.00 83.38 177 ASN A C 1
ATOM 1352 O O . ASN A 1 177 ? -7.889 2.026 7.515 1.00 83.38 177 ASN A O 1
ATOM 1356 N N . ILE A 1 178 ? -6.734 0.113 7.363 1.00 76.56 178 ILE A N 1
ATOM 1357 C CA . ILE A 1 178 ? -7.871 -0.623 6.797 1.00 76.56 178 ILE A CA 1
ATOM 1358 C C . ILE A 1 178 ? -9.056 -0.707 7.771 1.00 76.56 178 ILE A C 1
ATOM 1360 O O . ILE A 1 178 ? -10.197 -0.775 7.320 1.00 76.56 178 ILE A O 1
ATOM 1364 N N . ALA A 1 179 ? -8.785 -0.658 9.084 1.00 74.38 179 ALA A N 1
ATOM 1365 C CA . ALA A 1 179 ? -9.794 -0.798 10.127 1.00 74.38 179 ALA A CA 1
ATOM 1366 C C . ALA A 1 179 ? -10.727 0.409 10.178 1.00 74.38 179 ALA A C 1
ATOM 1368 O O . ALA A 1 179 ? -11.942 0.244 10.272 1.00 74.38 179 ALA A O 1
ATOM 1369 N N . THR A 1 180 ? -10.157 1.610 10.086 1.00 80.94 180 THR A N 1
ATOM 1370 C CA . THR A 1 180 ? -10.906 2.871 10.122 1.00 80.94 180 THR A CA 1
ATOM 1371 C C . THR A 1 180 ? -11.211 3.404 8.724 1.00 80.94 180 THR A C 1
ATOM 1373 O O . THR A 1 180 ? -12.120 4.210 8.570 1.00 80.94 180 THR A O 1
ATOM 1376 N N . ARG A 1 181 ? -10.500 2.916 7.699 1.00 82.81 181 ARG A N 1
ATOM 1377 C CA . ARG A 1 181 ? -10.490 3.418 6.315 1.00 82.81 181 ARG A CA 1
ATOM 1378 C C . ARG A 1 181 ? -9.954 4.847 6.175 1.00 82.81 181 ARG A C 1
ATOM 1380 O O . ARG A 1 181 ? -10.235 5.513 5.180 1.00 82.81 181 ARG A O 1
ATOM 1387 N N . TYR A 1 182 ? -9.156 5.306 7.140 1.00 90.19 182 TYR A N 1
ATOM 1388 C CA . TYR A 1 182 ? -8.517 6.623 7.133 1.00 90.19 182 TYR A CA 1
ATOM 1389 C C . TYR A 1 182 ? -6.993 6.515 7.198 1.00 90.19 182 TYR A C 1
ATOM 1391 O O . TYR A 1 182 ? -6.422 5.488 7.553 1.00 90.19 182 TYR A O 1
ATOM 1399 N N . CYS A 1 183 ? -6.313 7.606 6.856 1.00 92.12 183 CYS A N 1
ATOM 1400 C CA . CYS A 1 183 ? -4.872 7.744 7.034 1.00 92.12 183 CYS A CA 1
ATOM 1401 C C . CYS A 1 183 ? -4.558 8.217 8.459 1.00 92.12 183 CYS A C 1
ATOM 1403 O O . CYS A 1 183 ? -4.219 9.382 8.657 1.00 92.12 183 CYS A O 1
ATOM 1405 N N . ASP A 1 184 ? -4.725 7.342 9.450 1.00 92.50 184 ASP A N 1
ATOM 1406 C CA . ASP A 1 184 ? -4.634 7.698 10.873 1.00 92.50 184 ASP A CA 1
ATOM 1407 C C . ASP A 1 184 ? -3.599 6.880 11.667 1.00 92.50 184 ASP A C 1
ATOM 1409 O O . ASP A 1 184 ? -3.341 7.195 12.829 1.00 92.50 184 ASP A O 1
ATOM 1413 N N . ILE A 1 185 ? -2.937 5.888 11.056 1.00 86.00 185 ILE A N 1
ATOM 1414 C CA . ILE A 1 185 ? -1.835 5.173 11.713 1.00 86.00 185 ILE A CA 1
ATOM 1415 C C . ILE A 1 185 ? -0.566 6.020 11.588 1.00 86.00 185 ILE A C 1
ATOM 1417 O O . ILE A 1 185 ? -0.080 6.205 10.467 1.00 86.00 185 ILE A O 1
ATOM 1421 N N . PRO A 1 186 ? 0.025 6.495 12.696 1.00 89.62 186 PRO A N 1
ATOM 1422 C CA . PRO A 1 186 ? 1.240 7.291 12.640 1.00 89.62 186 PRO A CA 1
ATOM 1423 C C . PRO A 1 186 ? 2.411 6.463 12.092 1.00 89.62 186 PRO A C 1
ATOM 1425 O O . PRO A 1 186 ? 2.751 5.403 12.612 1.00 89.62 186 PRO A O 1
ATOM 1428 N N . LEU A 1 187 ? 3.054 6.979 11.048 1.00 86.31 187 LEU A N 1
ATOM 1429 C CA . LEU A 1 187 ? 4.305 6.486 10.479 1.00 86.31 187 LEU A CA 1
ATOM 1430 C C . LEU A 1 187 ? 5.437 7.422 10.904 1.00 86.31 187 LEU A C 1
ATOM 1432 O O . LEU A 1 187 ? 5.744 8.363 10.163 1.00 86.31 187 LEU A O 1
ATOM 1436 N N . PRO A 1 188 ? 6.074 7.210 12.070 1.00 83.50 188 PRO A N 1
ATOM 1437 C CA . PRO A 1 188 ? 7.197 8.041 12.480 1.00 83.50 188 PRO A CA 1
ATOM 1438 C C . PRO A 1 188 ? 8.277 7.985 11.399 1.00 83.50 188 PRO A C 1
ATOM 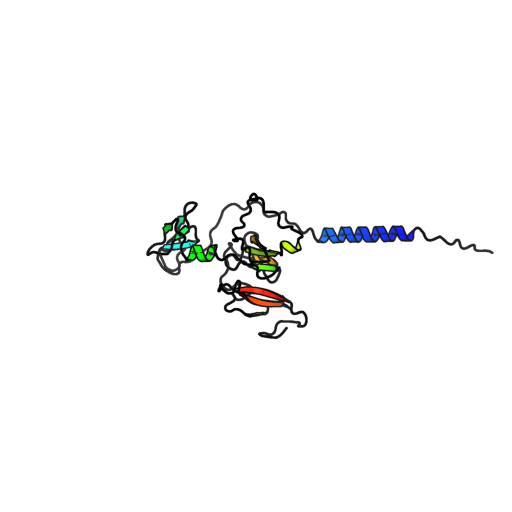1440 O O . PRO A 1 188 ? 8.875 6.937 11.179 1.00 83.50 188 PRO A O 1
ATOM 1443 N N . GLY A 1 189 ? 8.447 9.114 10.696 1.00 81.44 189 GLY A N 1
ATOM 1444 C CA . GLY A 1 189 ? 9.377 9.367 9.594 1.00 81.44 189 GLY A CA 1
ATOM 1445 C C . GLY A 1 189 ? 9.028 8.743 8.228 1.00 81.44 189 GLY A C 1
ATOM 1446 O O . GLY A 1 189 ? 9.938 8.564 7.417 1.00 81.44 189 GLY A O 1
ATOM 1447 N N . ASN A 1 190 ? 7.784 8.333 7.963 1.00 77.56 190 ASN A N 1
ATOM 1448 C CA . ASN A 1 190 ? 7.368 7.679 6.703 1.00 77.56 190 ASN A CA 1
ATOM 1449 C C . ASN A 1 190 ? 7.977 6.289 6.420 1.00 77.56 190 ASN A C 1
ATOM 1451 O O . ASN A 1 190 ? 8.033 5.876 5.264 1.00 77.56 190 ASN A O 1
ATOM 1455 N N . VAL A 1 191 ? 8.451 5.558 7.432 1.00 77.62 191 VAL A N 1
ATOM 1456 C CA . VAL A 1 191 ? 8.873 4.159 7.245 1.00 77.62 191 VAL A CA 1
ATOM 1457 C C . VAL A 1 191 ? 7.745 3.247 7.665 1.00 77.62 191 VAL A C 1
ATOM 1459 O O . VAL A 1 191 ? 7.223 3.357 8.768 1.00 77.62 191 VAL A O 1
ATOM 1462 N N . CYS A 1 192 ? 7.422 2.327 6.768 1.00 74.44 192 CYS A N 1
ATOM 1463 C CA . CYS A 1 192 ? 6.524 1.215 6.990 1.00 74.44 192 CYS A CA 1
ATOM 1464 C C . CYS A 1 192 ? 7.091 0.295 8.078 1.00 74.44 192 CYS A C 1
ATOM 1466 O O . CYS A 1 192 ? 8.092 -0.389 7.828 1.00 74.44 192 CYS A O 1
ATOM 1468 N N . PRO A 1 193 ? 6.529 0.292 9.301 1.00 71.38 193 PRO A N 1
ATOM 1469 C CA . PRO A 1 193 ? 7.106 -0.490 10.373 1.00 71.38 193 PRO A CA 1
ATOM 1470 C C . PRO A 1 193 ? 6.878 -1.975 10.082 1.00 71.38 193 PRO A C 1
ATOM 1472 O O . PRO A 1 193 ? 5.749 -2.445 9.922 1.00 71.38 193 PRO A O 1
ATOM 1475 N N . LYS A 1 194 ? 7.973 -2.737 9.996 1.00 62.38 194 LYS A N 1
ATOM 1476 C CA . LYS A 1 194 ? 7.901 -4.190 9.811 1.00 62.38 194 LYS A CA 1
ATOM 1477 C C . LYS A 1 194 ? 7.102 -4.789 10.973 1.00 62.38 194 LYS A C 1
ATOM 1479 O O . LYS A 1 194 ? 7.454 -4.581 12.129 1.00 62.38 194 LYS A O 1
ATOM 1484 N N . ASN A 1 195 ? 6.048 -5.537 10.654 1.00 59.78 195 ASN A N 1
ATOM 1485 C CA . ASN A 1 195 ? 5.206 -6.276 11.606 1.00 59.78 195 ASN A CA 1
ATOM 1486 C C . ASN A 1 195 ? 4.369 -5.438 12.597 1.00 59.78 195 ASN A C 1
ATOM 1488 O O . ASN A 1 195 ? 3.807 -6.020 13.519 1.00 59.78 195 ASN A O 1
ATOM 1492 N N . GLN A 1 196 ? 4.257 -4.114 12.437 1.00 58.94 196 GLN A N 1
ATOM 1493 C CA . GLN A 1 196 ? 3.379 -3.276 13.282 1.00 58.94 196 GLN A CA 1
ATOM 1494 C C . GLN A 1 196 ? 2.074 -2.867 12.596 1.00 58.94 196 GLN A C 1
ATOM 1496 O O . GLN A 1 196 ? 1.310 -2.076 13.149 1.00 58.94 196 GLN A O 1
ATOM 1501 N N . TYR A 1 197 ? 1.790 -3.392 11.404 1.00 59.41 197 TYR A N 1
ATOM 1502 C CA . TYR A 1 197 ? 0.465 -3.208 10.829 1.00 59.41 197 TYR A CA 1
ATOM 1503 C C . TYR A 1 197 ? -0.591 -3.773 11.780 1.00 59.41 197 TYR A C 1
ATOM 1505 O O . TYR A 1 197 ? -0.335 -4.788 12.433 1.00 59.41 197 TYR A O 1
ATOM 1513 N N . PRO A 1 198 ? -1.797 -3.179 11.826 1.00 49.28 198 PRO A N 1
ATOM 1514 C CA . PRO A 1 198 ? -2.899 -3.724 12.621 1.00 49.28 198 PRO A CA 1
ATOM 1515 C C . PRO A 1 198 ? -3.280 -5.154 12.207 1.00 49.28 198 PRO A C 1
ATOM 1517 O O . PRO A 1 198 ? -4.084 -5.807 12.863 1.00 49.28 198 PRO A O 1
ATOM 1520 N N . PHE A 1 199 ? -2.726 -5.632 11.096 1.00 59.94 199 PHE A N 1
ATOM 1521 C CA . PHE A 1 199 ? -2.978 -6.920 10.498 1.00 59.94 199 PHE A CA 1
ATOM 1522 C C . PHE A 1 199 ? -1.646 -7.576 10.153 1.00 59.94 199 PHE A C 1
ATOM 1524 O O . PHE A 1 199 ? -0.739 -6.963 9.585 1.00 59.94 199 PHE A O 1
ATOM 1531 N N . LYS A 1 200 ? -1.551 -8.859 10.492 1.00 64.38 200 LYS A N 1
ATOM 1532 C CA . LYS A 1 200 ? -0.466 -9.726 10.056 1.00 64.38 200 LYS A CA 1
ATOM 1533 C C . LYS A 1 200 ? -0.425 -9.698 8.526 1.00 64.38 200 LYS A C 1
ATOM 1535 O O . LYS A 1 200 ? -1.466 -9.815 7.882 1.00 64.38 200 LYS A O 1
ATOM 1540 N N . LEU A 1 201 ? 0.764 -9.524 7.946 1.00 65.25 201 LEU A N 1
ATOM 1541 C CA . LEU A 1 201 ? 0.931 -9.680 6.503 1.00 65.25 201 LEU A CA 1
ATOM 1542 C C . LEU A 1 201 ? 0.427 -11.069 6.116 1.00 65.25 201 LEU A C 1
ATOM 1544 O O . LEU A 1 201 ? 0.822 -12.077 6.709 1.00 65.25 201 LEU A O 1
ATOM 1548 N N . CYS A 1 202 ? -0.476 -11.090 5.144 1.00 74.38 202 CYS A N 1
ATOM 1549 C CA . CYS A 1 202 ? -1.045 -12.311 4.620 1.00 74.38 202 CYS A CA 1
ATOM 1550 C C . CYS A 1 202 ? 0.072 -13.250 4.158 1.00 74.38 202 CYS A C 1
ATOM 1552 O O . CYS A 1 202 ? 0.879 -12.885 3.306 1.00 74.38 202 CYS A O 1
ATOM 1554 N N . SER A 1 203 ? 0.120 -14.445 4.741 1.00 77.44 203 SER A N 1
ATOM 1555 C CA . SER A 1 203 ? 1.114 -15.473 4.426 1.00 77.44 203 SER A CA 1
ATOM 1556 C C . SER A 1 203 ? 0.560 -16.511 3.448 1.00 77.44 203 SER A C 1
ATOM 1558 O O . SER A 1 203 ? 1.323 -17.090 2.680 1.00 77.44 203 SER A O 1
ATOM 1560 N N . ALA A 1 204 ? -0.762 -16.734 3.450 1.00 81.75 204 ALA A N 1
ATOM 1561 C CA . ALA A 1 204 ? -1.441 -17.646 2.528 1.00 81.75 204 ALA A CA 1
ATOM 1562 C C . ALA A 1 204 ? -2.820 -17.115 2.066 1.00 81.75 204 ALA A C 1
ATOM 1564 O O . ALA A 1 204 ? -3.503 -16.425 2.834 1.00 81.75 204 ALA A O 1
ATOM 1565 N N . PRO A 1 205 ? -3.270 -17.433 0.832 1.00 81.25 205 PRO A N 1
ATOM 1566 C CA . PRO A 1 205 ? -4.640 -17.160 0.408 1.00 81.25 205 PRO A CA 1
ATOM 1567 C C . PRO A 1 205 ? -5.649 -17.790 1.371 1.00 81.25 205 PRO A C 1
ATOM 1569 O O . PRO A 1 205 ? -5.517 -18.946 1.764 1.00 81.25 205 PRO A O 1
ATOM 1572 N N . GLY A 1 206 ? -6.674 -17.030 1.745 1.00 83.06 206 GLY A N 1
ATOM 1573 C CA . GLY A 1 206 ? -7.711 -17.471 2.672 1.00 83.06 206 GLY A CA 1
ATOM 1574 C C . GLY A 1 206 ? -7.334 -17.388 4.153 1.00 83.06 206 GLY A C 1
ATOM 1575 O O . GLY A 1 206 ? -8.207 -17.652 4.978 1.00 83.06 206 GLY A O 1
ATOM 1576 N N . GLU A 1 207 ? -6.104 -16.990 4.507 1.00 84.56 207 GLU A N 1
ATOM 1577 C CA . GLU A 1 207 ? -5.755 -16.671 5.897 1.00 84.56 207 GLU A CA 1
ATOM 1578 C C . GLU A 1 207 ? -6.705 -15.586 6.424 1.00 84.56 207 GLU A C 1
ATOM 1580 O O . GLU A 1 207 ? -7.055 -14.646 5.710 1.00 84.56 207 GLU A O 1
ATOM 1585 N N . MET A 1 208 ? -7.175 -15.745 7.659 1.00 82.38 208 MET A N 1
ATOM 1586 C CA . MET A 1 208 ? -8.100 -14.809 8.288 1.00 82.38 208 MET A CA 1
ATOM 1587 C C . MET A 1 208 ? -7.590 -14.415 9.661 1.00 82.38 208 MET A C 1
ATOM 1589 O O . MET A 1 208 ? -7.091 -15.253 10.412 1.00 82.38 208 MET A O 1
ATOM 1593 N N . PHE A 1 209 ? -7.767 -13.150 10.008 1.00 81.38 209 PHE A N 1
ATOM 1594 C CA . PHE A 1 209 ? -7.459 -12.630 11.332 1.00 81.38 209 PHE A CA 1
ATOM 1595 C C . PHE A 1 209 ? -8.549 -11.655 11.763 1.00 81.38 209 PHE A C 1
ATOM 1597 O O . PHE A 1 209 ? -9.038 -10.849 10.972 1.00 81.38 209 PHE A O 1
ATOM 1604 N N . GLY A 1 210 ? -8.952 -11.760 13.027 1.00 75.06 210 GLY A N 1
ATOM 1605 C CA . GLY A 1 210 ? -9.920 -10.842 13.613 1.00 75.06 210 GLY A CA 1
ATOM 1606 C C . GLY A 1 210 ? -9.310 -9.459 13.772 1.00 75.06 210 GLY A C 1
ATOM 1607 O O . GLY A 1 210 ? -8.139 -9.329 14.129 1.00 75.06 210 GLY A O 1
ATOM 1608 N N . THR A 1 211 ? -10.108 -8.432 13.524 1.00 73.19 211 THR A N 1
ATOM 1609 C CA . THR A 1 211 ? -9.793 -7.053 13.906 1.00 73.19 211 THR A CA 1
ATOM 1610 C C . THR A 1 211 ? -10.456 -6.744 15.249 1.00 73.19 211 THR A C 1
ATOM 1612 O O . THR A 1 211 ? -11.236 -7.538 15.781 1.00 73.19 211 THR A O 1
ATOM 1615 N N . GLN A 1 212 ? -10.135 -5.597 15.849 1.00 69.81 212 GLN A N 1
ATOM 1616 C CA . GLN A 1 212 ? -10.873 -5.150 17.029 1.00 69.81 212 GLN A CA 1
ATOM 1617 C C . GLN A 1 212 ? -12.336 -4.875 16.640 1.00 69.81 212 GLN A C 1
ATOM 1619 O O . GLN A 1 212 ? -12.605 -4.030 15.790 1.00 69.81 212 GLN A O 1
ATOM 1624 N N . GLY A 1 213 ? -13.279 -5.586 17.266 1.00 75.12 213 GLY A N 1
ATOM 1625 C CA . GLY A 1 213 ? -14.719 -5.393 17.068 1.00 75.12 213 GLY A CA 1
ATOM 1626 C C . GLY A 1 213 ? -15.396 -6.472 16.217 1.00 75.12 213 GLY A C 1
ATOM 1627 O O . GLY A 1 213 ? -15.067 -7.654 16.308 1.00 75.12 213 GLY A O 1
ATOM 1628 N N . ARG A 1 214 ? -16.402 -6.063 15.429 1.00 78.94 214 ARG A N 1
ATOM 1629 C CA . ARG A 1 214 ? -17.263 -6.946 14.615 1.00 78.94 214 ARG A CA 1
ATOM 1630 C C . ARG A 1 214 ? -16.737 -7.133 13.195 1.00 78.94 214 ARG A C 1
ATOM 1632 O O . ARG A 1 214 ? -17.536 -7.315 12.289 1.00 78.94 214 ARG A O 1
ATOM 1639 N N . SER A 1 215 ? -15.433 -7.060 12.976 1.00 78.38 215 SER A N 1
ATOM 1640 C CA . SER A 1 215 ? -14.857 -7.257 11.649 1.00 78.38 215 SER A CA 1
ATOM 1641 C C . SER A 1 215 ? -13.736 -8.292 11.670 1.00 78.38 215 SER A C 1
ATOM 1643 O O . SER A 1 215 ? -13.222 -8.688 12.719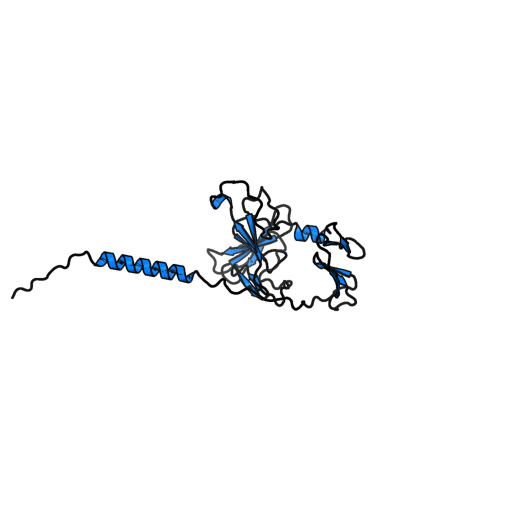 1.00 78.38 215 SER A O 1
ATOM 1645 N N . TYR A 1 216 ? -13.421 -8.808 10.492 1.00 83.12 216 TYR A N 1
ATOM 1646 C CA . TYR A 1 216 ? -12.293 -9.695 10.263 1.00 83.12 216 TYR A CA 1
ATOM 1647 C C . TYR A 1 216 ? -11.658 -9.350 8.931 1.00 83.12 216 TYR A C 1
ATOM 1649 O O . TYR A 1 216 ? -12.318 -8.856 8.022 1.00 83.12 216 TYR A O 1
ATOM 1657 N N . VAL A 1 217 ? -10.371 -9.623 8.802 1.00 80.94 217 VAL A N 1
ATOM 1658 C CA . VAL A 1 217 ? -9.664 -9.489 7.539 1.00 80.94 217 VAL A CA 1
ATOM 1659 C C . VAL A 1 217 ? -9.432 -10.876 6.970 1.00 80.94 217 VAL A C 1
ATOM 1661 O O . VAL A 1 217 ? -8.991 -11.775 7.684 1.00 80.94 217 VAL A O 1
ATOM 1664 N N . ARG A 1 218 ? -9.735 -11.053 5.686 1.00 84.38 218 ARG A N 1
ATOM 1665 C CA . ARG A 1 218 ? -9.417 -12.260 4.923 1.00 84.38 218 ARG A CA 1
ATOM 1666 C C . ARG A 1 218 ? -8.415 -11.916 3.838 1.00 84.38 218 ARG A C 1
ATOM 1668 O O . ARG A 1 218 ? -8.600 -10.956 3.095 1.00 84.38 218 ARG A O 1
ATOM 1675 N N . CYS A 1 219 ? -7.384 -12.734 3.736 1.00 82.75 219 CYS A N 1
ATOM 1676 C CA . CYS A 1 219 ? -6.358 -12.651 2.720 1.00 82.75 219 CYS A CA 1
ATOM 1677 C C . CYS A 1 219 ? -6.895 -13.173 1.392 1.00 82.75 219 CYS A C 1
ATOM 1679 O O . CYS A 1 219 ? -7.266 -14.342 1.276 1.00 82.75 219 CYS A O 1
ATOM 1681 N N . ILE A 1 220 ? -6.946 -12.311 0.387 1.00 78.31 220 ILE A N 1
ATOM 1682 C CA . ILE A 1 220 ? -7.406 -12.640 -0.961 1.00 78.31 220 ILE A CA 1
ATOM 1683 C C . ILE A 1 220 ? -6.219 -12.514 -1.902 1.00 78.31 220 ILE A C 1
ATOM 1685 O O . ILE A 1 220 ? -5.443 -11.566 -1.813 1.00 78.31 220 ILE A O 1
ATOM 1689 N N . GLN A 1 221 ? -6.070 -13.480 -2.798 1.00 75.25 221 GLN A N 1
ATOM 1690 C CA . GLN A 1 221 ? -5.029 -13.437 -3.810 1.00 75.25 221 GLN A CA 1
ATOM 1691 C C . GLN A 1 221 ? -5.364 -12.378 -4.862 1.00 75.25 221 GLN A C 1
ATOM 1693 O O . GLN A 1 221 ? -6.479 -12.346 -5.378 1.00 75.25 221 GLN A O 1
ATOM 1698 N N . ALA A 1 222 ? -4.394 -11.517 -5.173 1.00 58.50 222 ALA A N 1
ATOM 1699 C CA . ALA A 1 222 ? -4.543 -10.425 -6.135 1.00 58.50 222 ALA A CA 1
ATOM 1700 C C . ALA A 1 222 ? -4.970 -10.892 -7.534 1.00 58.50 222 ALA A C 1
ATOM 1702 O O . ALA A 1 222 ? -5.680 -10.207 -8.264 1.00 58.50 222 ALA A O 1
ATOM 1703 N N . SER A 1 223 ? -4.453 -12.052 -7.923 1.00 61.50 223 SER A N 1
ATOM 1704 C CA . SER A 1 223 ? -4.625 -12.691 -9.221 1.00 61.50 223 SER A CA 1
ATOM 1705 C C . SER A 1 223 ? -4.262 -14.164 -9.066 1.00 61.50 223 SER A C 1
ATOM 1707 O O . SER A 1 223 ? -3.419 -14.493 -8.231 1.00 61.50 223 SER A O 1
ATOM 1709 N N . SER A 1 224 ? -4.826 -15.041 -9.900 1.00 61.34 224 SER A N 1
ATOM 1710 C CA . SER A 1 224 ? -4.484 -16.473 -9.933 1.00 61.34 224 SER A CA 1
ATOM 1711 C C . SER A 1 224 ? -2.980 -16.730 -10.077 1.00 61.34 224 SER A C 1
ATOM 1713 O O . SER A 1 224 ? -2.490 -17.771 -9.650 1.00 61.34 224 SER A O 1
ATOM 1715 N N . ASN A 1 225 ? -2.247 -15.768 -10.647 1.00 59.31 225 ASN A N 1
ATOM 1716 C CA . ASN A 1 225 ? -0.827 -15.895 -10.964 1.00 59.31 225 ASN A CA 1
ATOM 1717 C C . ASN A 1 225 ? 0.082 -15.063 -10.045 1.00 59.31 225 ASN A C 1
ATOM 1719 O O . ASN A 1 225 ? 1.294 -15.069 -10.237 1.00 59.31 225 ASN A O 1
ATOM 1723 N N . SER A 1 226 ? -0.469 -14.318 -9.079 1.00 50.75 226 SER A N 1
ATOM 1724 C CA . SER A 1 226 ? 0.324 -13.447 -8.203 1.00 50.75 226 SER A CA 1
ATOM 1725 C C . SER A 1 226 ? 0.361 -13.992 -6.776 1.00 50.75 226 SER A C 1
ATOM 1727 O O . SER A 1 226 ? -0.701 -14.262 -6.216 1.00 50.75 226 SER A O 1
ATOM 1729 N N . PRO A 1 227 ? 1.543 -14.122 -6.147 1.00 55.06 227 PRO A N 1
ATOM 1730 C CA . PRO A 1 227 ? 1.654 -14.500 -4.739 1.00 55.06 227 PRO A CA 1
ATOM 1731 C C . PRO A 1 227 ? 1.253 -13.359 -3.791 1.00 55.06 227 PRO A C 1
ATOM 1733 O O . PRO A 1 227 ? 1.268 -13.542 -2.577 1.00 55.06 227 PRO A O 1
ATOM 1736 N N . VAL A 1 228 ? 0.920 -12.175 -4.317 1.00 53.53 228 VAL A N 1
ATOM 1737 C CA . VAL A 1 228 ? 0.514 -11.033 -3.499 1.00 53.53 228 VAL A CA 1
ATOM 1738 C C . VAL A 1 228 ? -0.875 -11.278 -2.925 1.00 53.53 228 VAL A C 1
ATOM 1740 O O . VAL A 1 228 ? -1.843 -11.537 -3.645 1.00 53.53 228 VAL A O 1
ATOM 1743 N N . LEU A 1 229 ? -0.954 -11.173 -1.604 1.00 66.56 229 LEU A N 1
ATOM 1744 C CA . LEU A 1 229 ? -2.166 -11.363 -0.831 1.00 66.56 229 LEU A CA 1
ATOM 1745 C C . LEU A 1 229 ? -2.598 -10.034 -0.221 1.00 66.56 229 LEU A C 1
ATOM 1747 O O . LEU A 1 229 ? -1.809 -9.363 0.445 1.00 66.56 229 LEU A O 1
ATOM 1751 N N . TYR A 1 230 ? -3.861 -9.678 -0.418 1.00 70.12 230 TYR A N 1
ATOM 1752 C CA . TYR A 1 230 ? -4.468 -8.483 0.150 1.00 70.12 230 TYR A CA 1
ATOM 1753 C C . TYR A 1 230 ? -5.336 -8.851 1.339 1.00 70.12 230 TYR A C 1
ATOM 1755 O O . TYR A 1 230 ? -6.193 -9.727 1.236 1.00 70.12 230 TYR A O 1
ATOM 1763 N N . GLY A 1 231 ? -5.161 -8.150 2.454 1.00 73.75 231 GLY A N 1
ATOM 1764 C CA . GLY A 1 231 ? -6.152 -8.179 3.517 1.00 73.75 231 GLY A CA 1
ATOM 1765 C C . GLY A 1 231 ? -7.393 -7.410 3.069 1.00 73.75 231 GLY A C 1
ATOM 1766 O O . GLY A 1 231 ? -7.296 -6.218 2.798 1.00 73.75 231 GLY A O 1
ATOM 1767 N N . TYR A 1 232 ? -8.545 -8.072 2.995 1.00 73.12 232 TYR A N 1
ATOM 1768 C CA . TYR A 1 232 ? -9.838 -7.414 2.821 1.00 73.12 232 TYR A CA 1
ATOM 1769 C C . TYR A 1 232 ? -10.650 -7.511 4.103 1.00 73.12 232 TYR A C 1
ATOM 1771 O O . TYR A 1 232 ? -10.824 -8.610 4.633 1.00 73.12 232 TYR A O 1
ATOM 1779 N N . GLN A 1 233 ? -11.152 -6.378 4.590 1.00 79.31 233 GLN A N 1
ATOM 1780 C CA . GLN A 1 233 ? -11.976 -6.348 5.790 1.00 79.31 233 GLN A CA 1
ATOM 1781 C C . GLN A 1 233 ? -13.438 -6.649 5.465 1.00 79.31 233 GLN A C 1
ATOM 1783 O O . GLN A 1 233 ? -14.068 -5.977 4.652 1.00 79.31 233 GLN A O 1
ATOM 1788 N N . TYR A 1 234 ? -13.977 -7.631 6.167 1.00 80.56 234 TYR A N 1
ATOM 1789 C CA . TYR A 1 234 ? -15.374 -8.019 6.170 1.00 80.56 234 TYR A CA 1
ATOM 1790 C C . TYR A 1 234 ? -15.983 -7.703 7.533 1.00 80.56 234 TYR A C 1
ATOM 1792 O O . TYR A 1 234 ? -15.330 -7.861 8.566 1.00 80.56 234 TYR A O 1
ATOM 1800 N N . ASP A 1 235 ? -17.254 -7.322 7.540 1.00 82.56 235 ASP A N 1
ATOM 1801 C CA . ASP A 1 235 ? -18.018 -7.156 8.771 1.00 82.56 235 ASP A CA 1
ATOM 1802 C C . ASP A 1 235 ? -18.756 -8.461 9.116 1.00 82.56 235 ASP A C 1
ATOM 1804 O O . ASP A 1 235 ? -19.395 -9.091 8.271 1.00 82.56 235 ASP A O 1
ATOM 1808 N N . CYS A 1 236 ? -18.688 -8.873 10.379 1.00 80.88 236 CYS A N 1
ATOM 1809 C CA . CYS A 1 236 ? -19.527 -9.916 10.951 1.00 80.88 236 CYS A CA 1
ATOM 1810 C C . CYS A 1 236 ? -20.938 -9.346 11.159 1.00 80.88 236 CYS A C 1
ATOM 1812 O O . CYS A 1 236 ? -21.235 -8.718 12.178 1.00 80.88 236 CYS A O 1
ATOM 1814 N N . THR A 1 237 ? -21.832 -9.584 10.201 1.00 78.38 237 THR A N 1
ATOM 1815 C CA . THR A 1 237 ? -23.229 -9.120 10.268 1.00 78.38 237 THR A CA 1
ATOM 1816 C C . THR A 1 237 ? -23.999 -9.727 11.446 1.00 78.38 237 THR A C 1
ATOM 1818 O O . THR A 1 237 ? -24.865 -9.071 12.025 1.00 78.38 237 THR A O 1
ATOM 1821 N N . ILE A 1 238 ? -23.649 -10.954 11.849 1.00 75.19 238 ILE A N 1
ATOM 1822 C CA . ILE A 1 238 ? -24.366 -11.731 12.871 1.00 75.19 238 ILE A CA 1
ATOM 1823 C C . ILE A 1 238 ? -23.609 -11.856 14.211 1.00 75.19 238 ILE A C 1
ATOM 1825 O O . ILE A 1 238 ? -24.225 -11.664 15.260 1.00 75.19 238 ILE A O 1
ATOM 1829 N N . ALA A 1 239 ? -22.286 -12.056 14.236 1.00 69.69 239 ALA A N 1
ATOM 1830 C CA . ALA A 1 239 ? -21.516 -12.148 15.489 1.00 69.69 239 ALA A CA 1
ATOM 1831 C C . ALA A 1 239 ? -21.090 -10.803 16.090 1.00 69.69 239 ALA A C 1
ATOM 1833 O O . ALA A 1 239 ? -20.965 -9.793 15.401 1.00 69.69 239 ALA A O 1
ATOM 1834 N N . LYS A 1 240 ? -20.825 -10.803 17.405 1.00 67.06 240 LYS A N 1
ATOM 1835 C CA . LYS A 1 240 ? -20.249 -9.666 18.152 1.00 67.06 240 LYS A CA 1
ATOM 1836 C C . LYS A 1 240 ? -18.726 -9.527 17.996 1.00 67.06 240 LYS A C 1
ATOM 1838 O O . LYS A 1 240 ? -18.211 -8.450 18.270 1.00 67.06 240 LYS A O 1
ATOM 1843 N N . ALA A 1 241 ? -18.025 -10.587 17.595 1.00 69.19 241 ALA A N 1
ATOM 1844 C CA . ALA A 1 241 ? -16.584 -10.589 17.343 1.00 69.19 241 ALA A CA 1
ATOM 1845 C C . ALA A 1 241 ? -16.185 -11.812 16.503 1.00 69.19 241 ALA A C 1
ATOM 1847 O O . ALA A 1 241 ? -16.877 -12.831 16.540 1.00 69.19 241 ALA A O 1
ATOM 1848 N N . PHE A 1 242 ? -15.064 -11.719 15.786 1.00 71.25 242 PHE A N 1
ATOM 1849 C CA . PHE A 1 242 ? -14.470 -12.844 15.063 1.00 71.25 242 PHE A CA 1
ATOM 1850 C C . PHE A 1 242 ? -13.760 -13.805 16.028 1.00 71.25 242 PHE A C 1
ATOM 1852 O O . PHE A 1 242 ? -12.897 -13.383 16.798 1.00 71.25 242 PHE A O 1
ATOM 1859 N N . ALA A 1 243 ? -14.089 -15.099 15.970 1.00 75.12 243 ALA A N 1
ATOM 1860 C CA . ALA A 1 243 ? -13.538 -16.128 16.864 1.00 75.12 243 ALA A CA 1
ATOM 1861 C C . ALA A 1 243 ? -12.659 -17.176 16.146 1.00 75.12 243 ALA A C 1
ATOM 1863 O O . ALA A 1 243 ? -12.519 -18.303 16.620 1.00 75.12 243 ALA A O 1
ATOM 1864 N N . GLY A 1 244 ? -12.065 -16.826 15.001 1.00 66.69 244 GLY A N 1
ATOM 1865 C CA . GLY A 1 244 ? -11.189 -17.718 14.233 1.00 66.69 244 GLY A CA 1
ATOM 1866 C C . GLY A 1 244 ? -11.865 -18.345 13.013 1.00 66.69 244 GLY A C 1
ATOM 1867 O O . GLY A 1 244 ? -12.892 -17.863 12.542 1.00 66.69 244 GLY A O 1
ATOM 1868 N N . VAL A 1 245 ? -11.252 -19.420 12.497 1.00 54.25 245 VAL A N 1
ATOM 1869 C CA . VAL A 1 245 ? -11.275 -19.842 11.079 1.00 54.25 245 VAL A CA 1
ATOM 1870 C C . VAL A 1 245 ? -12.666 -19.954 10.433 1.00 54.25 245 VAL A C 1
ATOM 1872 O O . VAL A 1 245 ? -12.742 -19.835 9.223 1.00 54.25 245 VAL A O 1
ATOM 1875 N N . HIS A 1 246 ? -13.775 -20.082 11.169 1.00 51.84 246 HIS A N 1
ATOM 1876 C CA . HIS A 1 246 ? -15.118 -20.106 10.565 1.00 51.84 246 HIS A CA 1
ATOM 1877 C C . HIS A 1 246 ? -16.238 -19.496 11.428 1.00 51.84 246 HIS A C 1
ATOM 1879 O O . HIS A 1 246 ? -17.370 -19.967 11.350 1.00 51.84 246 HIS A O 1
ATOM 1885 N N . ARG A 1 247 ? -15.966 -18.505 12.293 1.00 56.28 247 ARG A N 1
ATOM 1886 C CA . ARG A 1 247 ? -17.019 -17.931 13.161 1.00 56.28 247 ARG A CA 1
ATOM 1887 C C . ARG A 1 247 ? -17.001 -16.402 13.187 1.00 56.28 247 ARG A C 1
ATOM 1889 O O . ARG A 1 247 ? -16.370 -15.791 14.052 1.00 56.28 247 ARG A O 1
ATOM 1896 N N . CYS A 1 248 ? -17.712 -15.833 12.215 1.00 55.84 248 CYS A N 1
ATOM 1897 C CA . CYS A 1 248 ? -18.732 -14.823 12.480 1.00 55.84 248 CYS A CA 1
ATOM 1898 C C . CYS A 1 248 ? -20.081 -15.560 12.644 1.00 55.84 248 CYS A C 1
ATOM 1900 O O . CYS A 1 248 ? -21.007 -14.945 13.192 1.00 55.84 248 CYS A O 1
#

Organism: NCBI:txid417401

Sequence (248 aa):
MDYKRKVLNGTGIKMIQSFVLLLLCVLYVDSYFVDYRVAGRARLQKRQNFQCTTRGTFCRDCDAVVSCNNNGSTPEVVMVCPSGTKCNDEGASPTCSTTTSRKCSELNSIPFRCAMEGIFADPIKCNRYYYCVDVAACGGSNTTQDNNTTTDNNAPFDPSSKFTAIGKDCPTNFSYNIATRYCDIPLPGNVCPKNQYPFKLCSAPGEMFGTQGRSYVRCIQASSNSPVLYGYQYDCTIAKAFAGVHRC

Foldseek 3Di:
DDDDDDDDDDDPPVVVVVVVVVVVVVVVVVVPPDDPPDDPDDDDDDDDQDFAQDAAWDDPDQFFIWGDHDGRDGTHTPDGAPPQWTFAPPDPHIDTGNDQHPVNCVLLPPQQADPDADKFADLNFQQKIKGKDQPVVVVPDPDDDDPDDPDPNSRDDDPPGSIDIDMDGHRPQFGQQLVVRHRPHGNVRRDDDPPPHQDDQDPDQQDKDWGPWQKIWGWHASDPPGPHTTTDIDGNPPDGTDDDNDRD